Protein AF-A0ABD5YTJ1-F1 (afdb_monomer_lite)

Structure (mmCIF, N/CA/C/O backbone):
data_AF-A0ABD5YTJ1-F1
#
_entry.id   AF-A0ABD5YTJ1-F1
#
loop_
_atom_site.group_PDB
_atom_site.id
_atom_site.type_symbol
_atom_site.label_atom_id
_atom_site.label_alt_id
_atom_site.label_comp_id
_atom_site.label_asym_id
_atom_site.label_entity_id
_atom_site.label_seq_id
_atom_site.pdbx_PDB_ins_code
_atom_site.Cartn_x
_atom_site.Cartn_y
_atom_site.Cartn_z
_atom_site.occupancy
_atom_site.B_iso_or_equiv
_atom_site.auth_seq_id
_atom_site.auth_comp_id
_atom_site.auth_asym_id
_atom_site.auth_atom_id
_atom_site.pdbx_PDB_model_num
ATOM 1 N N . MET A 1 1 ? -14.975 17.500 46.940 1.00 61.41 1 MET A N 1
ATOM 2 C CA . MET A 1 1 ? -15.806 16.290 47.161 1.00 61.41 1 MET A CA 1
ATOM 3 C C . MET A 1 1 ? -16.848 16.037 46.074 1.00 61.41 1 MET A C 1
ATOM 5 O O . MET A 1 1 ? -16.809 14.949 45.524 1.00 61.41 1 MET A O 1
ATOM 9 N N . ARG A 1 2 ? -17.780 16.953 45.742 1.00 63.88 2 ARG A N 1
ATOM 10 C CA . ARG A 1 2 ? -18.764 16.700 44.657 1.00 63.88 2 ARG A CA 1
ATOM 11 C C . ARG A 1 2 ? -18.117 16.711 43.262 1.00 63.88 2 ARG A C 1
ATOM 13 O O . ARG A 1 2 ? -18.364 15.809 42.476 1.00 63.88 2 ARG A O 1
ATOM 20 N N . THR A 1 3 ? -17.205 17.651 43.037 1.00 80.12 3 THR A N 1
ATOM 21 C CA . THR A 1 3 ? -16.399 17.783 41.815 1.00 80.12 3 THR A CA 1
ATOM 22 C C . THR A 1 3 ? -15.417 16.628 41.606 1.00 80.12 3 THR A C 1
ATOM 24 O O . THR A 1 3 ? -15.253 16.180 40.483 1.00 80.12 3 THR A O 1
ATOM 27 N N . ASP A 1 4 ? -14.816 16.083 42.669 1.00 85.81 4 ASP A N 1
ATOM 28 C CA . ASP A 1 4 ? -13.860 14.965 42.538 1.00 85.81 4 ASP A CA 1
ATOM 29 C C . ASP A 1 4 ? -14.541 13.674 42.069 1.00 85.81 4 ASP A C 1
ATOM 31 O O . ASP A 1 4 ? -13.975 12.913 41.293 1.00 85.81 4 ASP A O 1
ATOM 35 N N . ARG A 1 5 ? -15.784 13.433 42.506 1.00 87.56 5 ARG A N 1
ATOM 36 C CA . ARG A 1 5 ? -16.566 12.266 42.077 1.00 87.56 5 ARG A CA 1
ATOM 37 C C . ARG A 1 5 ? -17.018 12.383 40.620 1.00 87.56 5 ARG A C 1
ATOM 39 O O . ARG A 1 5 ? -17.061 11.378 39.921 1.00 87.56 5 ARG A O 1
ATOM 46 N N . GLU A 1 6 ? -17.363 13.590 40.180 1.00 88.62 6 GLU A N 1
ATOM 47 C CA . GLU A 1 6 ? -17.714 13.865 38.782 1.00 88.62 6 GLU A CA 1
ATOM 48 C C . GLU A 1 6 ? -16.485 13.741 37.868 1.00 88.62 6 GLU A C 1
ATOM 50 O O . GLU A 1 6 ? -16.583 13.134 36.807 1.00 88.62 6 GLU A O 1
ATOM 55 N N . LEU A 1 7 ? -15.314 14.220 38.308 1.00 90.12 7 LEU A N 1
ATOM 56 C CA . LEU A 1 7 ? -14.054 14.065 37.573 1.00 90.12 7 LEU A CA 1
ATOM 57 C C . LEU A 1 7 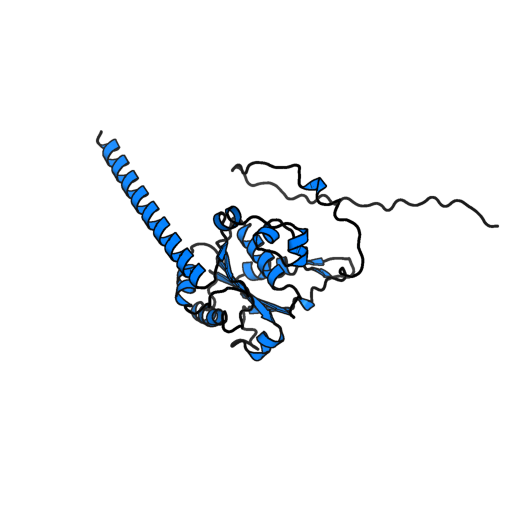? -13.630 12.599 37.429 1.00 90.12 7 LEU A C 1
ATOM 59 O O . LEU A 1 7 ? -13.235 12.198 36.338 1.00 90.12 7 LEU A O 1
ATOM 63 N N . LEU A 1 8 ? -13.748 11.794 38.490 1.00 91.19 8 LEU A N 1
ATOM 64 C CA . LEU A 1 8 ? -13.446 10.359 38.425 1.00 91.19 8 LEU A CA 1
ATOM 65 C C . LEU A 1 8 ? -14.390 9.620 37.468 1.00 91.19 8 LEU A C 1
ATOM 67 O O . LEU A 1 8 ? -13.927 8.848 36.643 1.00 91.19 8 LEU A O 1
ATOM 71 N N . ALA A 1 9 ? -15.692 9.922 37.499 1.00 90.56 9 ALA A N 1
ATOM 72 C CA . ALA A 1 9 ? -16.648 9.304 36.579 1.00 90.56 9 ALA A CA 1
ATOM 73 C C . ALA A 1 9 ? -16.368 9.651 35.103 1.00 90.56 9 ALA A C 1
ATOM 75 O O . ALA A 1 9 ? -16.559 8.814 34.220 1.00 90.56 9 ALA A O 1
ATOM 76 N N . ILE A 1 10 ? -15.911 10.879 34.824 1.00 93.31 10 ILE A N 1
ATOM 77 C CA . ILE A 1 10 ? -15.492 11.283 33.475 1.00 93.31 10 ILE A CA 1
ATOM 78 C C . ILE A 1 10 ? -14.221 10.536 33.062 1.00 93.31 10 ILE A C 1
ATOM 80 O O . ILE A 1 10 ? -14.163 10.052 31.935 1.00 93.31 10 ILE A O 1
ATOM 84 N N . ALA A 1 11 ? -13.231 10.426 33.952 1.00 93.62 11 ALA A N 1
ATOM 85 C CA . ALA A 1 11 ? -11.999 9.690 33.678 1.00 93.62 11 ALA A CA 1
ATOM 86 C C . ALA A 1 11 ? -12.283 8.214 33.358 1.00 93.62 11 ALA A C 1
ATOM 88 O O . ALA A 1 11 ? -11.853 7.747 32.308 1.00 93.62 11 ALA A O 1
ATOM 89 N N . ASP A 1 12 ? -13.101 7.539 34.173 1.00 94.06 12 ASP A N 1
ATOM 90 C CA . ASP A 1 12 ? -13.514 6.148 33.940 1.00 94.06 12 ASP A CA 1
ATOM 91 C C . ASP A 1 12 ? -14.209 6.000 32.574 1.00 94.06 12 ASP A C 1
ATOM 93 O O . ASP A 1 12 ? -13.884 5.115 31.787 1.00 94.06 12 ASP A O 1
ATOM 97 N N . THR A 1 13 ? -15.114 6.927 32.236 1.00 94.88 13 THR A N 1
ATOM 98 C CA . THR A 1 13 ? -15.807 6.917 30.934 1.00 94.88 13 THR A CA 1
ATOM 99 C C . THR A 1 13 ? -14.832 7.107 29.766 1.00 94.88 13 THR A C 1
ATOM 101 O O . THR A 1 13 ? -14.999 6.502 28.707 1.00 94.88 13 THR A O 1
ATOM 104 N N . ILE A 1 14 ? -13.820 7.967 29.922 1.00 94.50 14 ILE A N 1
ATOM 105 C CA . ILE A 1 14 ? -12.791 8.177 28.898 1.00 94.50 14 ILE A CA 1
ATOM 106 C C . ILE A 1 14 ? -11.943 6.913 28.743 1.00 94.50 14 ILE A C 1
ATOM 108 O O . ILE A 1 14 ? -11.726 6.486 27.614 1.00 94.50 14 ILE A O 1
ATOM 112 N N . GLU A 1 15 ? -11.511 6.290 29.839 1.00 94.44 15 GLU A N 1
ATOM 113 C CA . GLU A 1 15 ? -10.722 5.053 29.806 1.00 94.44 15 GLU A CA 1
ATOM 114 C C . GLU A 1 15 ? -11.489 3.895 29.154 1.00 94.44 15 GLU A C 1
ATOM 116 O O . GLU A 1 15 ? -10.937 3.185 28.307 1.00 94.44 15 GLU A O 1
ATOM 121 N N . GLU A 1 16 ? -12.778 3.738 29.470 1.00 93.88 16 GLU A N 1
ATOM 122 C CA . GLU A 1 16 ? -13.650 2.747 28.832 1.00 93.88 16 GLU A CA 1
ATOM 123 C C . GLU A 1 16 ? -13.762 2.986 27.321 1.00 93.88 16 GLU A C 1
ATOM 125 O O . GLU A 1 16 ? -13.616 2.052 26.526 1.00 93.88 16 GLU A O 1
ATOM 130 N N . ARG A 1 17 ? -13.964 4.243 26.903 1.00 94.00 17 ARG A N 1
ATOM 131 C CA . ARG A 1 17 ? -14.048 4.599 25.479 1.00 94.00 17 ARG A CA 1
ATOM 132 C C . ARG A 1 17 ? -12.724 4.410 24.747 1.00 94.00 17 ARG A C 1
ATOM 134 O O . ARG A 1 17 ? -12.737 3.890 23.636 1.00 94.00 17 ARG A O 1
ATOM 141 N N . LEU A 1 18 ? -11.600 4.796 25.351 1.00 92.56 18 LEU A N 1
ATOM 142 C CA . LEU A 1 18 ? -10.269 4.577 24.778 1.00 92.56 18 LEU A CA 1
ATOM 143 C C . LEU A 1 18 ? -9.996 3.082 24.600 1.00 92.56 18 LEU A C 1
ATOM 145 O O . LEU A 1 18 ? -9.553 2.661 23.536 1.00 92.56 18 LEU A O 1
ATOM 149 N N . THR A 1 19 ? -10.345 2.267 25.597 1.00 91.94 19 THR A N 1
ATOM 150 C CA . THR A 1 19 ? -10.185 0.808 25.524 1.00 91.94 19 THR A CA 1
ATOM 151 C C . THR A 1 19 ? -11.032 0.200 24.405 1.00 91.94 19 THR A C 1
ATOM 153 O O . THR A 1 19 ? -10.547 -0.662 23.671 1.00 91.94 19 THR A O 1
ATOM 156 N N . ALA A 1 20 ? -12.284 0.641 24.252 1.00 89.31 20 ALA A N 1
ATOM 157 C CA . ALA A 1 20 ? -13.158 0.174 23.178 1.00 89.31 20 ALA A CA 1
ATOM 158 C C . ALA A 1 20 ? -12.606 0.547 21.791 1.00 89.31 20 ALA A C 1
ATOM 160 O O . ALA A 1 20 ? -12.509 -0.321 20.925 1.00 89.31 20 ALA A O 1
ATOM 161 N N . LEU A 1 21 ? -12.160 1.796 21.613 1.00 86.75 21 LEU A N 1
ATOM 162 C CA . LEU A 1 21 ? -11.556 2.273 20.363 1.00 86.75 21 LEU A CA 1
ATOM 163 C C . LEU A 1 21 ? -10.272 1.513 20.011 1.00 86.75 21 LEU A C 1
ATOM 165 O O . LEU A 1 21 ? -10.066 1.135 18.861 1.00 86.75 21 LEU A O 1
ATOM 169 N N . GLU A 1 22 ? -9.413 1.231 20.993 1.00 86.62 22 GLU A N 1
ATOM 170 C CA . GLU A 1 22 ? -8.214 0.420 20.764 1.00 86.62 22 GLU A CA 1
ATOM 171 C C . GLU A 1 22 ? -8.547 -1.008 20.316 1.00 86.62 22 GLU A C 1
ATOM 173 O O . GLU A 1 22 ? -7.834 -1.580 19.487 1.00 86.62 22 GLU A O 1
ATOM 178 N N . GLN A 1 23 ? -9.598 -1.612 20.879 1.00 86.81 23 GLN A N 1
ATOM 179 C CA . GLN A 1 23 ? -10.042 -2.950 20.485 1.00 86.81 23 GLN A CA 1
ATOM 180 C C . GLN A 1 23 ? -10.604 -2.957 19.065 1.00 86.81 23 GLN A C 1
ATOM 182 O O . GLN A 1 23 ? -10.257 -3.850 18.290 1.00 86.81 23 GLN A O 1
ATOM 187 N N . GLU A 1 24 ? -11.407 -1.955 18.717 1.00 87.44 24 GLU A N 1
ATOM 188 C CA . GLU A 1 24 ? -11.945 -1.763 17.371 1.00 87.44 24 GLU A CA 1
ATOM 189 C C . GLU A 1 24 ? -10.815 -1.584 16.348 1.00 87.44 24 GLU A C 1
ATOM 191 O O . GLU A 1 24 ? -10.716 -2.363 15.401 1.00 87.44 24 GLU A O 1
ATOM 196 N N . LEU A 1 25 ? -9.863 -0.680 16.612 1.00 84.69 25 LEU A N 1
ATOM 197 C CA . LEU A 1 25 ? -8.702 -0.450 15.747 1.00 84.69 25 LEU A CA 1
ATOM 198 C C . LEU A 1 25 ? -7.852 -1.718 15.556 1.00 84.69 25 LEU A C 1
ATOM 200 O O . LEU A 1 25 ? -7.395 -2.012 14.447 1.00 84.69 25 LEU A O 1
ATOM 204 N N . ARG A 1 26 ? -7.635 -2.499 16.625 1.00 86.56 26 ARG A N 1
ATOM 205 C CA . ARG A 1 26 ? -6.936 -3.794 16.531 1.00 86.56 26 ARG A CA 1
ATOM 206 C C . ARG A 1 26 ? -7.719 -4.796 15.684 1.00 86.56 26 ARG A C 1
ATOM 208 O O . ARG A 1 26 ? -7.093 -5.523 14.914 1.00 86.56 26 ARG A O 1
ATOM 215 N N . GLY A 1 27 ? -9.044 -4.830 15.821 1.00 89.12 27 GLY A N 1
ATOM 216 C CA . GLY A 1 27 ? -9.935 -5.666 15.018 1.00 89.12 27 GLY A CA 1
ATOM 217 C C . GLY A 1 27 ? -9.831 -5.338 13.530 1.00 89.12 27 GLY A C 1
ATOM 218 O O . GLY A 1 27 ? -9.520 -6.224 12.734 1.00 89.12 27 GLY A O 1
ATOM 219 N N . THR A 1 28 ? -9.969 -4.060 13.173 1.00 88.50 28 THR A N 1
ATOM 220 C CA . THR A 1 28 ? -9.843 -3.577 11.790 1.00 88.50 28 THR A CA 1
ATOM 221 C C . THR A 1 28 ? -8.461 -3.874 11.213 1.00 88.50 28 THR A C 1
ATOM 223 O O . THR A 1 28 ? -8.348 -4.376 10.095 1.00 88.50 28 THR A O 1
ATOM 226 N N . ARG A 1 29 ? -7.385 -3.658 11.987 1.00 90.19 29 ARG A N 1
ATOM 227 C CA . ARG A 1 29 ? -6.023 -3.992 11.540 1.00 90.19 29 ARG A CA 1
ATOM 228 C C . ARG A 1 29 ? -5.865 -5.487 11.266 1.00 90.19 29 ARG A C 1
ATOM 230 O O . ARG A 1 29 ? -5.264 -5.849 10.260 1.00 90.19 29 ARG A O 1
ATOM 237 N N . ALA A 1 30 ? -6.386 -6.345 12.140 1.00 92.31 30 ALA A N 1
ATOM 238 C CA . ALA A 1 30 ? -6.324 -7.790 11.947 1.00 92.31 30 ALA A CA 1
ATOM 239 C C . ALA A 1 30 ? -7.131 -8.234 10.715 1.00 92.31 30 ALA A C 1
ATOM 241 O O . ALA A 1 30 ? -6.653 -9.065 9.946 1.00 92.31 30 ALA A O 1
ATOM 242 N N . ALA A 1 31 ? -8.311 -7.649 10.492 1.00 94.12 31 ALA A N 1
ATOM 243 C CA . ALA A 1 31 ? -9.130 -7.922 9.313 1.00 94.12 31 ALA A CA 1
ATOM 244 C C . ALA A 1 31 ? -8.403 -7.531 8.013 1.00 94.12 31 ALA A C 1
ATOM 246 O O . ALA A 1 31 ? -8.311 -8.343 7.097 1.00 94.12 31 ALA A O 1
ATOM 247 N N . LEU A 1 32 ? -7.788 -6.344 7.962 1.00 94.50 32 LEU A N 1
ATOM 248 C CA . LEU A 1 32 ? -6.977 -5.904 6.819 1.00 94.50 32 LEU A CA 1
ATOM 249 C C . LEU A 1 32 ? -5.752 -6.798 6.584 1.00 94.50 32 LEU A C 1
ATOM 251 O O . LEU A 1 32 ? -5.464 -7.174 5.448 1.00 94.50 32 LEU A O 1
ATOM 255 N N . GLN A 1 33 ? -5.055 -7.194 7.651 1.00 93.69 33 GLN A N 1
ATOM 256 C CA . GLN A 1 33 ? -3.915 -8.111 7.558 1.00 93.69 33 GLN A CA 1
ATOM 257 C C . GLN A 1 33 ? -4.328 -9.490 7.028 1.00 93.69 33 GLN A C 1
ATOM 259 O O . GLN A 1 33 ? -3.607 -10.076 6.218 1.00 93.69 33 GLN A O 1
ATOM 264 N N . ASN A 1 34 ? -5.512 -9.978 7.408 1.00 95.19 34 ASN A N 1
ATOM 265 C CA . ASN A 1 34 ? -6.102 -11.198 6.850 1.00 95.19 34 ASN A CA 1
ATOM 266 C C . ASN A 1 34 ? -6.505 -11.054 5.375 1.00 95.19 34 ASN A C 1
ATOM 268 O O . ASN A 1 34 ? -6.760 -12.060 4.735 1.00 95.19 34 ASN A O 1
ATOM 272 N N . GLN A 1 35 ? -6.521 -9.841 4.825 1.00 96.00 35 GLN A N 1
ATOM 273 C CA . GLN A 1 35 ? -6.714 -9.567 3.397 1.00 96.00 35 GLN A CA 1
ATOM 274 C C . GLN A 1 35 ? -5.384 -9.202 2.696 1.00 96.00 35 GLN A C 1
ATOM 276 O O . GLN A 1 35 ? -5.356 -8.825 1.524 1.00 96.00 35 GLN A O 1
ATOM 281 N N . GLY A 1 36 ? -4.251 -9.323 3.404 1.00 95.75 36 GLY A N 1
ATOM 282 C CA . GLY A 1 36 ? -2.907 -9.070 2.876 1.00 95.75 36 GLY A CA 1
ATOM 283 C C . GLY A 1 36 ? -2.458 -7.605 2.900 1.00 95.75 36 GLY A C 1
ATOM 284 O O . GLY A 1 36 ? -1.449 -7.283 2.267 1.00 95.75 36 GLY A O 1
ATOM 285 N N . PHE A 1 37 ? -3.178 -6.728 3.607 1.00 96.38 37 PHE A N 1
ATOM 286 C CA . PHE A 1 37 ? -2.839 -5.310 3.735 1.00 96.38 37 PHE A CA 1
ATOM 287 C C . PHE A 1 37 ? -2.061 -5.017 5.023 1.00 96.38 37 PHE A C 1
ATOM 289 O O . PHE A 1 37 ? -2.508 -5.298 6.136 1.00 96.38 37 PHE A O 1
ATOM 296 N N . ASP A 1 38 ? -0.914 -4.365 4.864 1.00 94.12 38 ASP A N 1
ATOM 297 C CA . ASP A 1 38 ? -0.183 -3.704 5.937 1.00 94.12 38 ASP A CA 1
ATOM 298 C C . ASP A 1 38 ? -0.660 -2.250 6.056 1.00 94.12 38 ASP A C 1
ATOM 300 O O . ASP A 1 38 ? -0.568 -1.486 5.096 1.00 94.12 38 ASP A O 1
ATOM 304 N N . ARG A 1 39 ? -1.118 -1.830 7.242 1.00 93.69 39 ARG A N 1
ATOM 305 C CA . ARG A 1 39 ? -1.303 -0.402 7.552 1.00 93.69 39 ARG A CA 1
ATOM 306 C C . ARG A 1 39 ? 0.049 0.203 7.923 1.00 93.69 39 ARG A C 1
ATOM 308 O O . ARG A 1 39 ? 0.641 -0.216 8.922 1.00 93.69 39 ARG A O 1
ATOM 315 N N . LEU A 1 40 ? 0.535 1.147 7.118 1.00 92.75 40 LEU A N 1
ATOM 316 C CA . LEU A 1 40 ? 1.787 1.858 7.362 1.00 92.75 40 LEU A CA 1
ATOM 317 C C . LEU A 1 40 ? 1.497 3.064 8.247 1.00 92.75 40 LEU A C 1
ATOM 319 O O . LEU A 1 40 ? 1.005 4.096 7.801 1.00 92.75 40 LEU A O 1
ATOM 323 N N . ASP A 1 41 ? 1.774 2.875 9.524 1.00 86.94 41 ASP A N 1
ATOM 324 C CA . ASP A 1 41 ? 1.723 3.880 10.571 1.00 86.94 41 ASP A CA 1
ATOM 325 C C . ASP A 1 41 ? 3.048 3.883 11.340 1.00 86.94 41 ASP A C 1
ATOM 327 O O . ASP A 1 41 ? 3.920 3.040 11.113 1.00 86.94 41 ASP A O 1
ATOM 331 N N . SER A 1 42 ? 3.208 4.807 12.288 1.00 86.31 42 SER A N 1
ATOM 332 C CA . SER A 1 42 ? 4.421 4.869 13.114 1.00 86.31 42 SER A CA 1
ATOM 333 C C . SER A 1 42 ? 4.714 3.524 13.790 1.00 86.31 42 SER A C 1
ATOM 335 O O . SER A 1 42 ? 5.856 3.070 13.805 1.00 86.31 42 SER A O 1
ATOM 337 N N . LEU A 1 43 ? 3.670 2.818 14.242 1.00 86.56 43 LEU A N 1
ATOM 338 C CA . LEU A 1 43 ? 3.791 1.500 14.862 1.00 86.56 43 LEU A CA 1
ATOM 339 C C . LEU A 1 43 ? 4.330 0.430 13.897 1.00 86.56 43 LEU A C 1
ATOM 341 O O . LEU A 1 43 ? 5.061 -0.469 14.320 1.00 86.56 43 LEU A O 1
ATOM 345 N N . TYR A 1 44 ? 3.975 0.490 12.611 1.00 90.81 44 TYR A N 1
ATOM 346 C CA . TYR A 1 44 ? 4.548 -0.385 11.592 1.00 90.81 44 TYR A CA 1
ATOM 347 C C . TYR A 1 44 ? 6.067 -0.197 11.517 1.00 90.81 44 TYR A C 1
ATOM 349 O O . TYR A 1 44 ? 6.794 -1.188 11.607 1.00 90.81 44 TYR A O 1
ATOM 357 N N . PHE A 1 45 ? 6.554 1.041 11.404 1.00 90.19 45 PHE A N 1
ATOM 358 C CA . PHE A 1 45 ? 7.989 1.318 11.271 1.00 90.19 45 PHE A CA 1
ATOM 359 C C . PHE A 1 45 ? 8.768 1.085 12.572 1.00 90.19 45 PHE A C 1
ATOM 361 O O . PHE A 1 45 ? 9.886 0.586 12.521 1.00 90.19 45 PHE A O 1
ATOM 368 N N . GLU A 1 46 ? 8.163 1.314 13.741 1.00 90.56 46 GLU A N 1
ATOM 369 C CA . GLU A 1 46 ? 8.755 0.952 15.040 1.00 90.56 46 GLU A CA 1
ATOM 370 C C . GLU A 1 46 ? 9.010 -0.556 15.183 1.00 90.56 46 GLU A C 1
ATOM 372 O O . GLU A 1 46 ? 9.937 -0.977 15.874 1.00 90.56 46 GLU A O 1
ATOM 377 N N . ARG A 1 47 ? 8.176 -1.387 14.547 1.00 91.31 47 ARG A N 1
ATOM 378 C CA . ARG A 1 47 ? 8.262 -2.854 14.630 1.00 91.31 47 ARG A CA 1
ATOM 379 C C . ARG A 1 47 ? 9.130 -3.486 13.550 1.00 91.31 47 ARG A C 1
ATOM 381 O O . ARG A 1 47 ? 9.451 -4.669 13.664 1.00 91.31 47 ARG A O 1
ATOM 388 N N . HIS A 1 48 ? 9.470 -2.745 12.500 1.00 92.75 48 HIS A N 1
ATOM 389 C CA . HIS A 1 48 ? 10.195 -3.270 11.351 1.00 92.75 48 HIS A CA 1
ATOM 390 C C . HIS A 1 48 ? 11.517 -2.540 11.185 1.00 92.75 48 HIS A C 1
ATOM 392 O O . HIS A 1 48 ? 11.566 -1.423 10.682 1.00 92.75 48 HIS A O 1
ATOM 398 N N . GLU A 1 49 ? 12.602 -3.219 11.537 1.00 91.94 49 GLU A N 1
ATOM 399 C CA . GLU A 1 49 ? 13.936 -2.700 11.275 1.00 91.94 49 GLU A CA 1
ATOM 400 C C . GLU A 1 49 ? 14.307 -2.869 9.791 1.00 91.94 49 GLU A C 1
ATOM 402 O O . GLU A 1 49 ? 13.971 -3.887 9.162 1.00 91.94 49 GLU A O 1
ATOM 407 N N . PRO A 1 50 ? 15.017 -1.893 9.202 1.00 91.88 50 PRO A N 1
ATOM 408 C CA . PRO A 1 50 ? 15.662 -2.092 7.915 1.00 91.88 50 PRO A CA 1
ATOM 409 C C . PRO A 1 50 ? 16.670 -3.246 8.034 1.00 91.88 50 PRO A C 1
ATOM 411 O O . PRO A 1 50 ? 17.454 -3.328 8.979 1.00 91.88 50 PRO A O 1
ATOM 414 N N . GLY A 1 51 ? 16.658 -4.160 7.063 1.00 89.31 51 GLY A N 1
ATOM 415 C CA . GLY A 1 51 ? 17.721 -5.158 6.947 1.00 89.31 51 GLY A CA 1
ATOM 416 C C . GLY A 1 51 ? 19.053 -4.511 6.556 1.00 89.31 51 GLY A C 1
ATOM 417 O O . GLY A 1 51 ? 19.121 -3.323 6.262 1.00 89.31 51 GLY A O 1
ATOM 418 N N . ASP A 1 52 ? 20.115 -5.309 6.485 1.00 93.56 52 ASP A N 1
ATOM 419 C CA . ASP A 1 52 ? 21.409 -4.833 5.992 1.00 93.56 52 ASP A CA 1
ATOM 420 C C . ASP A 1 52 ? 21.310 -4.285 4.541 1.00 93.56 52 ASP A C 1
ATOM 422 O O . ASP A 1 52 ? 20.703 -4.946 3.683 1.00 93.56 52 ASP A O 1
ATOM 426 N N . PRO A 1 53 ? 21.916 -3.117 4.232 1.00 92.25 53 PRO A N 1
ATOM 427 C CA . PRO A 1 53 ? 21.865 -2.525 2.899 1.00 92.25 53 PRO A CA 1
ATOM 428 C C . PRO A 1 53 ? 22.351 -3.455 1.785 1.00 92.25 53 PRO A C 1
ATOM 430 O O . PRO A 1 53 ? 21.687 -3.559 0.755 1.00 92.25 53 PRO A O 1
ATOM 433 N N . GLU A 1 54 ? 23.482 -4.149 1.961 1.00 92.88 54 GLU A N 1
ATOM 434 C CA . GLU A 1 54 ? 24.045 -5.019 0.917 1.00 92.88 54 GLU A CA 1
ATOM 435 C C . GLU A 1 54 ? 23.073 -6.151 0.569 1.00 92.88 54 GLU A C 1
ATOM 437 O O . GLU A 1 54 ? 22.867 -6.478 -0.605 1.00 92.88 54 GLU A O 1
ATOM 442 N N . THR A 1 55 ? 22.417 -6.706 1.588 1.00 91.69 55 THR A N 1
ATOM 443 C CA . THR A 1 55 ? 21.365 -7.707 1.403 1.00 91.69 55 THR A CA 1
ATOM 444 C C . THR A 1 55 ? 20.170 -7.118 0.657 1.00 91.69 55 THR A C 1
ATOM 446 O O . THR A 1 55 ? 19.750 -7.694 -0.347 1.00 91.69 55 THR A O 1
ATOM 449 N N . ALA A 1 56 ? 19.672 -5.948 1.069 1.00 91.81 56 ALA A N 1
ATOM 450 C CA . ALA A 1 56 ? 18.524 -5.293 0.438 1.00 91.81 56 ALA A CA 1
ATOM 451 C C . ALA A 1 56 ? 18.759 -4.985 -1.054 1.00 91.81 56 ALA A C 1
ATOM 453 O O . ALA A 1 56 ? 17.878 -5.205 -1.884 1.00 91.81 56 ALA A O 1
ATOM 454 N N . TRP A 1 57 ? 19.970 -4.568 -1.433 1.00 89.31 57 TRP A N 1
ATOM 455 C CA . TRP A 1 57 ? 20.335 -4.352 -2.839 1.00 89.31 57 TRP A CA 1
ATOM 456 C C . TRP A 1 57 ? 20.338 -5.637 -3.678 1.00 89.31 57 TRP A C 1
ATOM 458 O O . TRP A 1 57 ? 20.166 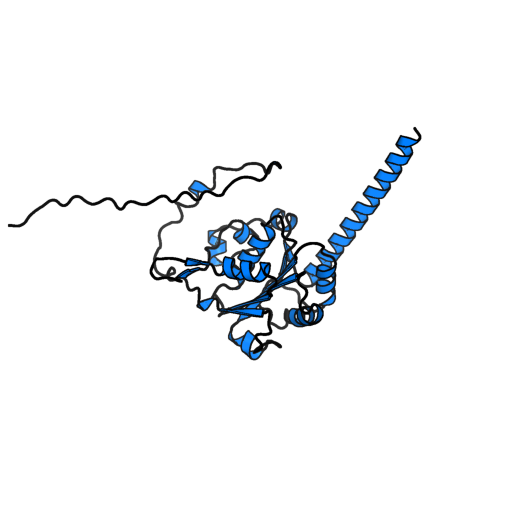-5.580 -4.896 1.00 89.31 57 TRP A O 1
ATOM 468 N N . ARG A 1 58 ? 20.523 -6.800 -3.046 1.00 89.69 58 ARG A N 1
ATOM 469 C CA . ARG A 1 58 ? 20.537 -8.107 -3.719 1.00 89.69 58 ARG A CA 1
ATOM 470 C C . ARG A 1 58 ? 19.169 -8.775 -3.766 1.00 89.69 58 ARG A C 1
ATOM 472 O O . ARG A 1 58 ? 18.899 -9.504 -4.717 1.00 89.69 58 ARG A O 1
ATOM 479 N N . THR A 1 59 ? 18.343 -8.582 -2.741 1.00 88.56 59 THR A N 1
ATOM 480 C CA . THR A 1 59 ? 17.073 -9.306 -2.565 1.00 88.56 59 THR A CA 1
ATOM 481 C C . THR A 1 59 ? 15.839 -8.429 -2.764 1.00 88.56 59 THR A C 1
ATOM 483 O O . THR A 1 59 ? 14.735 -8.957 -2.886 1.00 88.56 59 THR A O 1
ATOM 486 N N . GLY A 1 60 ? 16.016 -7.110 -2.841 1.00 90.31 60 GLY A N 1
ATOM 487 C CA . GLY A 1 60 ? 14.946 -6.124 -2.898 1.00 90.31 60 GLY A CA 1
ATOM 488 C C . GLY A 1 60 ? 14.719 -5.428 -1.554 1.00 90.31 60 GLY A C 1
ATOM 489 O O . GLY A 1 60 ? 15.114 -5.901 -0.489 1.00 90.31 60 GLY A O 1
ATOM 490 N N . PHE A 1 61 ? 14.052 -4.277 -1.616 1.00 93.81 61 PHE A N 1
ATOM 491 C CA . PHE A 1 61 ? 13.852 -3.409 -0.459 1.00 93.81 61 PHE A CA 1
ATOM 492 C C . PHE A 1 61 ? 12.542 -3.725 0.274 1.00 93.81 61 PHE A C 1
ATOM 494 O O . PHE A 1 61 ? 11.477 -3.839 -0.348 1.00 93.81 61 PHE A O 1
ATOM 501 N N . SER A 1 62 ? 12.613 -3.840 1.602 1.00 94.44 62 SER A N 1
ATOM 502 C CA . SER A 1 62 ? 11.443 -3.756 2.483 1.00 94.44 62 SER A CA 1
ATOM 503 C C . SER A 1 62 ? 10.986 -2.299 2.614 1.00 94.44 62 SER A C 1
ATOM 505 O O . SER A 1 62 ? 11.760 -1.389 2.332 1.00 94.44 62 SER A O 1
ATOM 507 N N . LEU A 1 63 ? 9.754 -2.061 3.072 1.00 95.44 63 LEU A N 1
ATOM 508 C CA . LEU A 1 63 ? 9.274 -0.697 3.345 1.00 95.44 63 LEU A CA 1
ATOM 509 C C . LEU A 1 63 ? 10.158 0.035 4.368 1.00 95.44 63 LEU A C 1
ATOM 511 O O . LEU A 1 63 ? 10.467 1.199 4.163 1.00 95.44 63 LEU A O 1
ATOM 515 N N . ALA A 1 64 ? 10.648 -0.657 5.404 1.00 95.19 64 ALA A N 1
ATOM 516 C CA . ALA A 1 64 ? 11.590 -0.074 6.363 1.00 95.19 64 ALA A CA 1
ATOM 517 C C . ALA A 1 64 ? 12.915 0.345 5.696 1.00 95.19 64 ALA A C 1
ATOM 519 O O . ALA A 1 64 ? 13.401 1.444 5.923 1.00 95.19 64 ALA A O 1
ATOM 520 N N . ALA A 1 65 ? 13.466 -0.484 4.800 1.00 95.94 65 ALA A N 1
ATOM 521 C CA . ALA A 1 65 ? 14.663 -0.123 4.035 1.00 95.94 65 ALA A CA 1
ATOM 522 C C . ALA A 1 65 ? 14.423 1.062 3.080 1.00 95.94 65 ALA A C 1
ATOM 524 O O . ALA A 1 65 ? 15.329 1.855 2.831 1.00 95.94 65 ALA A O 1
ATOM 525 N N . VAL A 1 66 ? 13.210 1.188 2.531 1.00 96.25 66 VAL A N 1
ATOM 526 C CA . VAL A 1 66 ? 12.840 2.342 1.701 1.00 96.25 66 VAL A CA 1
ATOM 527 C C . VAL A 1 66 ? 12.705 3.616 2.532 1.00 96.25 66 VAL A C 1
ATOM 529 O O . VAL A 1 66 ? 13.222 4.643 2.105 1.00 96.25 66 VAL A O 1
ATOM 532 N N . ALA A 1 67 ? 12.088 3.545 3.713 1.00 93.81 67 ALA A N 1
ATOM 533 C CA . ALA A 1 67 ? 11.971 4.678 4.631 1.00 93.81 67 ALA A CA 1
ATOM 534 C C . ALA A 1 67 ? 13.342 5.212 5.088 1.00 93.81 67 ALA A C 1
ATOM 536 O O . ALA A 1 67 ? 13.516 6.414 5.245 1.00 93.81 67 ALA A O 1
ATOM 537 N N . GLU A 1 68 ? 14.343 4.336 5.204 1.00 94.00 68 GLU A N 1
ATOM 538 C CA . GLU A 1 68 ? 15.744 4.706 5.469 1.00 94.00 68 GLU A CA 1
ATOM 539 C C . GLU A 1 68 ? 16.495 5.256 4.242 1.00 94.00 68 GLU A C 1
ATOM 541 O O . GLU A 1 68 ? 17.688 5.556 4.309 1.00 94.00 68 GLU A O 1
ATOM 546 N N . GLY A 1 69 ? 15.833 5.359 3.088 1.00 94.31 69 GLY A N 1
ATOM 547 C CA . GLY A 1 69 ? 16.411 5.931 1.874 1.00 94.31 69 GLY A CA 1
ATOM 548 C C . GLY A 1 69 ? 17.398 5.017 1.148 1.00 94.31 69 GLY A C 1
ATOM 549 O O . GLY A 1 69 ? 18.266 5.508 0.428 1.00 94.31 69 GLY A O 1
ATOM 550 N N . TYR A 1 70 ? 17.303 3.690 1.310 1.00 93.75 70 TYR A N 1
ATOM 551 C CA . TYR A 1 70 ? 18.219 2.771 0.618 1.00 93.75 70 TYR A CA 1
ATOM 552 C C . TYR A 1 70 ? 18.100 2.821 -0.912 1.00 93.75 70 TYR A C 1
ATOM 554 O O . TYR A 1 70 ? 19.141 2.809 -1.572 1.00 93.75 70 TYR A O 1
ATOM 562 N N . PRO A 1 71 ? 16.896 2.836 -1.519 1.00 93.62 71 PRO A N 1
ATOM 563 C CA . PRO A 1 71 ? 16.779 2.844 -2.969 1.00 93.62 71 PRO A CA 1
ATOM 564 C C . PRO A 1 71 ? 17.126 4.212 -3.552 1.00 93.62 71 PRO A C 1
ATOM 566 O O . PRO A 1 71 ? 16.684 5.248 -3.060 1.00 93.62 71 PRO A O 1
ATOM 569 N N . LEU A 1 72 ? 17.836 4.205 -4.679 1.00 89.88 72 LEU A N 1
ATOM 570 C CA . LEU A 1 72 ? 18.020 5.412 -5.479 1.00 89.88 72 LEU A CA 1
ATOM 571 C C . LEU A 1 72 ? 16.707 5.796 -6.189 1.00 89.88 72 LEU A C 1
ATOM 573 O O . LEU A 1 72 ? 15.977 4.898 -6.627 1.00 89.88 72 LEU A O 1
ATOM 577 N N . PRO A 1 73 ? 16.414 7.098 -6.351 1.00 86.00 73 PRO A N 1
ATOM 578 C CA . PRO A 1 73 ? 15.291 7.558 -7.159 1.00 86.00 73 PRO A CA 1
ATOM 579 C C . PRO A 1 73 ? 15.404 7.078 -8.608 1.00 86.00 73 PRO A C 1
ATOM 581 O O . PRO A 1 73 ? 16.494 7.046 -9.191 1.00 86.00 73 PRO A O 1
ATOM 584 N N . ARG A 1 74 ? 14.260 6.730 -9.206 1.00 85.25 74 ARG A N 1
ATOM 585 C CA . ARG A 1 74 ? 14.181 6.468 -10.644 1.00 85.25 74 ARG A CA 1
ATOM 586 C C . ARG A 1 74 ? 13.937 7.756 -11.386 1.00 85.25 74 ARG A C 1
ATOM 588 O O . ARG A 1 74 ? 12.893 8.369 -11.223 1.00 85.25 74 ARG A O 1
ATOM 595 N N . GLU A 1 75 ? 14.880 8.109 -12.244 1.00 87.44 75 GLU A N 1
ATOM 596 C CA . GLU A 1 75 ? 14.858 9.385 -12.938 1.00 87.44 75 GLU A CA 1
ATOM 597 C C . GLU A 1 75 ? 15.064 9.238 -14.442 1.00 87.44 75 GLU A C 1
ATOM 599 O O . GLU A 1 75 ? 15.964 8.512 -14.893 1.00 87.44 75 GLU A O 1
ATOM 604 N N . ARG A 1 76 ? 14.326 10.038 -15.210 1.00 83.38 76 ARG A N 1
ATOM 605 C CA . ARG A 1 76 ? 14.564 10.256 -16.642 1.00 83.38 76 ARG A CA 1
ATOM 606 C C . ARG A 1 76 ? 15.174 11.633 -16.880 1.00 83.38 76 ARG A C 1
ATOM 608 O O . ARG A 1 76 ? 14.976 12.550 -16.094 1.00 83.38 76 ARG A O 1
ATOM 615 N N . SER A 1 77 ? 15.924 11.783 -17.968 1.00 81.38 77 SER A N 1
ATOM 616 C CA . SER A 1 77 ? 16.381 13.103 -18.413 1.00 81.38 77 SER A CA 1
ATOM 617 C C . SER A 1 77 ? 15.302 13.743 -19.273 1.00 81.38 77 SER A C 1
ATOM 619 O O . SER A 1 77 ? 14.926 13.159 -20.287 1.00 81.38 77 SER A O 1
ATOM 621 N N . VAL A 1 78 ? 14.835 14.928 -18.887 1.00 82.56 78 VAL A N 1
ATOM 622 C CA . VAL A 1 78 ? 13.798 15.673 -19.627 1.00 82.56 78 VAL A CA 1
ATOM 623 C C . VAL A 1 78 ? 14.346 16.793 -20.500 1.00 82.56 78 VAL A C 1
ATOM 625 O O . VAL A 1 78 ? 13.666 17.250 -21.415 1.00 82.56 78 VAL A O 1
ATOM 628 N N . SER A 1 79 ? 15.602 17.186 -20.300 1.00 78.38 79 SER A N 1
ATOM 629 C CA . SER A 1 79 ? 16.266 18.174 -21.144 1.00 78.38 79 SER A CA 1
ATOM 630 C C . SER A 1 79 ? 17.717 17.797 -21.435 1.00 78.38 79 SER A C 1
ATOM 632 O O . SER A 1 79 ? 18.327 16.956 -20.766 1.00 78.38 79 SER A O 1
ATOM 634 N N . SER A 1 80 ? 18.290 18.436 -22.458 1.00 73.81 80 SER A N 1
ATOM 635 C CA . SER A 1 80 ? 19.719 18.338 -22.776 1.00 73.81 80 SER A CA 1
ATOM 636 C C . SER A 1 80 ? 20.619 18.936 -21.693 1.00 73.81 80 SER A C 1
ATOM 638 O O . SER A 1 80 ? 21.805 18.613 -21.649 1.00 73.81 80 SER A O 1
ATOM 640 N N . ASP A 1 81 ? 20.060 19.771 -20.814 1.00 78.19 81 ASP A N 1
ATOM 641 C CA . ASP A 1 81 ? 20.801 20.562 -19.825 1.00 78.19 81 ASP A CA 1
ATOM 642 C C . ASP A 1 81 ? 21.023 19.801 -18.507 1.00 78.19 81 ASP A C 1
ATOM 644 O O . ASP A 1 81 ? 21.562 20.340 -17.539 1.00 78.19 81 ASP A O 1
ATOM 648 N N . GLY A 1 82 ? 20.649 18.517 -18.480 1.00 77.38 82 GLY A N 1
ATOM 649 C CA . GLY A 1 82 ? 20.863 17.625 -17.345 1.00 77.38 82 GLY A CA 1
ATOM 650 C C . GLY A 1 82 ? 19.759 17.675 -16.293 1.00 77.38 82 GLY A C 1
ATOM 651 O O . GLY A 1 82 ? 19.966 17.157 -15.198 1.00 77.38 82 GLY A O 1
ATOM 652 N N . GLU A 1 83 ? 18.605 18.262 -16.608 1.00 83.62 83 GLU A N 1
ATOM 653 C CA . GLU A 1 83 ? 17.418 18.194 -15.756 1.00 83.62 83 GLU A CA 1
ATOM 654 C C . GLU A 1 83 ? 16.867 16.765 -15.713 1.00 83.62 83 GLU A C 1
ATOM 656 O O . GLU A 1 83 ? 16.851 16.042 -16.722 1.00 83.62 83 GLU A O 1
ATOM 661 N N . ARG A 1 84 ? 16.469 16.346 -14.513 1.00 85.06 84 ARG A N 1
ATOM 662 C CA . ARG A 1 84 ? 16.047 14.986 -14.201 1.00 85.06 84 ARG A CA 1
ATOM 663 C C . ARG A 1 84 ? 14.689 15.049 -13.522 1.00 85.06 84 ARG A C 1
ATOM 665 O O . ARG A 1 84 ? 14.520 15.824 -12.592 1.00 85.06 84 ARG A O 1
ATOM 672 N N . GLU A 1 85 ? 13.767 14.218 -13.981 1.00 87.50 85 GLU A N 1
ATOM 673 C CA . GLU A 1 85 ? 12.453 14.042 -13.362 1.00 87.50 85 GLU A CA 1
ATOM 674 C C . GLU A 1 85 ? 12.398 12.687 -12.673 1.00 87.50 85 GLU A C 1
ATOM 676 O O . GLU A 1 85 ? 12.702 11.665 -13.300 1.00 87.50 85 GLU A O 1
ATOM 681 N N . SER A 1 86 ? 12.004 12.693 -11.400 1.00 91.62 86 SER A N 1
ATOM 682 C CA . SER A 1 86 ? 11.795 11.498 -10.588 1.00 91.62 86 SER A CA 1
ATOM 683 C C . SER A 1 86 ? 10.412 10.911 -10.855 1.00 91.62 86 SER A C 1
ATOM 685 O O . SER A 1 86 ? 9.400 11.582 -10.675 1.00 91.62 86 SER A O 1
ATOM 687 N N . LEU A 1 87 ? 10.356 9.628 -11.220 1.00 91.50 87 LEU A N 1
ATOM 688 C CA . LEU A 1 87 ? 9.091 8.905 -11.367 1.00 91.50 87 LEU A CA 1
ATOM 689 C C . LEU A 1 87 ? 8.311 8.865 -10.048 1.00 91.50 87 LEU A C 1
ATOM 691 O O . LEU A 1 87 ? 7.088 8.931 -10.054 1.00 91.50 87 LEU A O 1
ATOM 695 N N . THR A 1 88 ? 9.014 8.732 -8.922 1.00 94.06 88 THR A N 1
ATOM 696 C CA . THR A 1 88 ? 8.387 8.703 -7.598 1.00 94.06 88 THR A CA 1
ATOM 697 C C . THR A 1 88 ? 7.684 10.024 -7.311 1.00 94.06 88 THR A C 1
ATOM 699 O O . THR A 1 88 ? 6.527 10.000 -6.907 1.00 94.06 88 THR A O 1
ATOM 702 N N . GLU A 1 89 ? 8.348 11.156 -7.568 1.00 93.81 89 GLU A N 1
ATOM 703 C CA . GLU A 1 89 ? 7.753 12.481 -7.347 1.00 93.81 89 GLU A CA 1
ATOM 704 C C . GLU A 1 89 ? 6.573 12.713 -8.288 1.00 93.81 89 GLU A C 1
ATOM 706 O O . GLU A 1 89 ? 5.507 13.116 -7.846 1.00 93.81 89 GLU A O 1
ATOM 711 N N . GLU A 1 90 ? 6.704 12.342 -9.558 1.00 93.38 90 GLU A N 1
ATOM 712 C CA . GLU A 1 90 ? 5.625 12.494 -10.531 1.00 93.38 90 GLU A CA 1
ATOM 713 C C . GLU A 1 90 ? 4.383 11.645 -10.197 1.00 93.38 90 GLU A C 1
ATOM 715 O O . GLU A 1 90 ? 3.250 12.091 -10.394 1.00 93.38 90 GLU A O 1
ATOM 720 N N . VAL A 1 91 ? 4.570 10.412 -9.709 1.00 94.69 91 VAL A N 1
ATOM 721 C CA . VAL A 1 91 ? 3.463 9.563 -9.234 1.00 94.69 91 VAL A CA 1
ATOM 722 C C . VAL A 1 91 ? 2.851 10.148 -7.964 1.00 94.69 91 VAL A C 1
ATOM 724 O O . VAL A 1 91 ? 1.629 10.195 -7.852 1.00 94.69 91 VAL A O 1
ATOM 727 N N . TYR A 1 92 ? 3.686 10.605 -7.031 1.00 94.62 92 TYR A N 1
ATOM 728 C CA . TYR A 1 92 ? 3.239 11.232 -5.794 1.00 94.62 92 TYR A CA 1
ATOM 729 C C . TYR A 1 92 ? 2.383 12.476 -6.073 1.00 94.62 92 TYR A C 1
ATOM 731 O O . TYR A 1 92 ? 1.263 12.565 -5.579 1.00 94.62 92 TYR A O 1
ATOM 739 N N . GLU A 1 93 ? 2.844 13.376 -6.944 1.00 93.06 93 GLU A N 1
ATOM 740 C CA . GLU A 1 93 ? 2.114 14.582 -7.344 1.00 93.06 93 GLU A CA 1
ATOM 741 C C . GLU A 1 93 ? 0.735 14.259 -7.937 1.00 93.06 93 GLU A C 1
ATOM 743 O O . GLU A 1 93 ? -0.259 14.870 -7.544 1.00 93.06 93 GLU A O 1
ATOM 748 N N . GLN A 1 94 ? 0.645 13.261 -8.825 1.00 92.12 94 GLN A N 1
ATOM 749 C CA . GLN A 1 94 ? -0.635 12.805 -9.387 1.00 92.12 94 GLN A CA 1
ATOM 750 C C . GLN A 1 94 ? -1.592 12.295 -8.302 1.00 92.12 94 GLN A C 1
ATOM 752 O O . GLN A 1 94 ? -2.753 12.700 -8.279 1.00 92.12 94 GLN A O 1
ATOM 757 N N . LEU A 1 95 ? -1.107 11.460 -7.378 1.00 92.81 95 LEU A N 1
ATOM 758 C CA . LEU A 1 95 ? -1.925 10.940 -6.276 1.00 92.81 95 LEU A CA 1
ATOM 759 C C . LEU A 1 95 ? -2.427 12.072 -5.373 1.00 92.81 95 LEU A C 1
ATOM 761 O O . LEU A 1 95 ? -3.599 12.102 -5.016 1.00 92.81 95 LEU A O 1
ATOM 765 N N . THR A 1 96 ? -1.570 13.047 -5.060 1.00 91.81 96 THR A N 1
ATOM 766 C CA . THR A 1 96 ? -1.964 14.215 -4.255 1.00 91.81 96 THR A CA 1
ATOM 767 C C . THR A 1 96 ? -2.908 15.176 -4.977 1.00 91.81 96 THR A C 1
ATOM 769 O O . THR A 1 96 ? -3.559 15.988 -4.325 1.00 91.81 96 THR A O 1
ATOM 772 N N . ALA A 1 97 ? -3.000 15.084 -6.306 1.00 89.12 97 ALA A N 1
ATOM 773 C CA . ALA A 1 97 ? -3.977 15.804 -7.115 1.00 89.12 97 ALA A CA 1
ATOM 774 C C . ALA A 1 97 ? -5.329 15.068 -7.221 1.00 89.12 97 ALA A C 1
ATOM 776 O O . ALA A 1 97 ? -6.195 15.509 -7.975 1.00 89.12 97 ALA A O 1
ATOM 777 N N . GLY A 1 98 ? -5.505 13.954 -6.497 1.00 87.06 98 GLY A N 1
ATOM 778 C CA . GLY A 1 98 ? -6.720 13.135 -6.516 1.00 87.06 98 GLY A CA 1
ATOM 779 C C . GLY A 1 98 ? -6.782 12.133 -7.673 1.00 87.06 98 GLY A C 1
ATOM 780 O O . GLY A 1 98 ? -7.822 11.520 -7.900 1.00 87.06 98 GLY A O 1
ATOM 781 N N . GLU A 1 99 ? -5.695 11.945 -8.431 1.00 88.44 99 GLU A N 1
ATOM 782 C CA . GLU A 1 99 ? -5.654 10.939 -9.496 1.00 88.44 99 GLU A CA 1
ATOM 783 C C . GLU A 1 99 ? -5.361 9.544 -8.915 1.00 88.44 99 GLU A C 1
ATOM 785 O O . GLU A 1 99 ? -4.569 9.384 -7.986 1.00 88.44 99 GLU A O 1
ATOM 790 N N . HIS A 1 100 ? -5.946 8.496 -9.499 1.00 91.56 100 HIS A N 1
ATOM 791 C CA . HIS A 1 100 ? -5.469 7.130 -9.264 1.00 91.56 100 HIS A CA 1
ATOM 792 C C . HIS A 1 100 ? -4.416 6.777 -10.313 1.00 91.56 100 HIS A C 1
ATOM 794 O O . HIS A 1 100 ? -4.592 7.037 -11.508 1.00 91.56 100 HIS A O 1
ATOM 800 N N . VAL A 1 101 ? -3.331 6.139 -9.886 1.00 93.25 101 VAL A N 1
ATOM 801 C CA . VAL A 1 101 ? -2.169 5.897 -10.743 1.00 93.25 101 VAL A CA 1
ATOM 802 C C . VAL A 1 101 ? -1.896 4.408 -10.868 1.00 93.25 101 VAL A C 1
ATOM 804 O O . VAL A 1 101 ? -1.946 3.658 -9.894 1.00 93.25 101 VAL A O 1
ATOM 807 N N . VAL A 1 102 ? -1.555 3.979 -12.083 1.00 93.75 102 VAL A N 1
ATOM 808 C CA . VAL A 1 102 ? -1.053 2.626 -12.336 1.00 93.75 102 VAL A CA 1
ATOM 809 C C . VAL A 1 102 ? 0.359 2.702 -12.897 1.00 93.75 102 VAL A C 1
ATOM 811 O O . VAL A 1 102 ? 0.603 3.319 -13.938 1.00 93.75 102 VAL A O 1
ATOM 814 N N . VAL A 1 103 ? 1.287 2.044 -12.206 1.00 92.81 103 VAL A N 1
ATOM 815 C CA . VAL A 1 103 ? 2.690 1.919 -12.595 1.00 92.81 103 VAL A CA 1
ATOM 816 C C . VAL A 1 103 ? 2.893 0.579 -13.295 1.00 92.81 103 VAL A C 1
ATOM 818 O O . VAL A 1 103 ? 2.761 -0.491 -12.700 1.00 92.81 103 VAL A O 1
ATOM 821 N N . VAL A 1 104 ? 3.238 0.626 -14.574 1.00 90.94 104 VAL A N 1
ATOM 822 C CA . VAL A 1 104 ? 3.348 -0.546 -15.442 1.00 90.94 104 VAL A CA 1
ATOM 823 C C . VAL A 1 104 ? 4.784 -0.732 -15.916 1.00 90.94 104 VAL A C 1
ATOM 825 O O . VAL A 1 104 ? 5.592 0.190 -15.931 1.00 90.94 104 VAL A O 1
ATOM 828 N N . GLY A 1 105 ? 5.151 -1.970 -16.220 1.00 87.31 105 GLY A N 1
ATOM 829 C CA . GLY A 1 105 ? 6.465 -2.305 -16.750 1.00 87.31 105 GLY A CA 1
ATOM 830 C C . GLY A 1 105 ? 6.815 -3.773 -16.556 1.00 87.31 105 GLY A C 1
ATOM 831 O O . GLY A 1 105 ? 6.164 -4.513 -15.811 1.00 87.31 105 GLY A O 1
ATOM 832 N N . GLU A 1 106 ? 7.893 -4.210 -17.193 1.00 84.81 106 GLU A N 1
ATOM 833 C CA . GLU A 1 106 ? 8.373 -5.591 -17.110 1.00 84.81 106 GLU A CA 1
ATOM 834 C C . GLU A 1 106 ? 8.782 -6.027 -15.691 1.00 84.81 106 GLU A C 1
ATOM 836 O O . GLU A 1 106 ? 8.981 -5.232 -14.765 1.00 84.81 106 GLU A O 1
ATOM 841 N N . THR A 1 107 ? 8.919 -7.338 -15.495 1.00 85.69 107 THR A N 1
ATOM 842 C CA . THR A 1 107 ? 9.517 -7.888 -14.273 1.00 85.69 107 THR A CA 1
ATOM 843 C C . THR A 1 107 ? 10.926 -7.329 -14.086 1.00 85.69 107 THR A C 1
ATOM 845 O O . THR A 1 107 ? 11.735 -7.345 -15.007 1.00 85.69 107 THR A O 1
ATOM 848 N N . GLY A 1 108 ? 11.238 -6.848 -12.882 1.00 83.75 108 GLY A N 1
ATOM 849 C CA . GLY A 1 108 ? 12.561 -6.295 -12.584 1.00 83.75 108 GLY A CA 1
ATOM 850 C C . GLY A 1 108 ? 12.769 -4.838 -13.015 1.00 83.75 108 GLY A C 1
ATOM 851 O O . GLY A 1 108 ? 13.794 -4.267 -12.653 1.00 83.75 108 GLY A O 1
ATOM 852 N N . SER A 1 109 ? 11.798 -4.187 -13.676 1.00 86.12 109 SER A N 1
ATOM 853 C CA . SER A 1 109 ? 11.847 -2.728 -13.906 1.00 86.12 109 SER A CA 1
ATOM 854 C C . SER A 1 109 ? 11.808 -1.931 -12.595 1.00 86.12 109 SER A C 1
ATOM 856 O O . SER A 1 109 ? 12.252 -0.791 -12.539 1.00 86.12 109 SER A O 1
ATOM 858 N N . GLY A 1 110 ? 11.318 -2.578 -11.530 1.00 89.12 110 GLY A N 1
ATOM 859 C CA . GLY A 1 110 ? 11.281 -2.121 -10.146 1.00 89.12 110 GLY A CA 1
ATOM 860 C C . GLY A 1 110 ? 10.107 -1.220 -9.787 1.00 89.12 110 GLY A C 1
ATOM 861 O O . GLY A 1 110 ? 10.228 -0.418 -8.865 1.00 89.12 110 GLY A O 1
ATOM 862 N N . LYS A 1 111 ? 8.967 -1.407 -10.454 1.00 93.06 111 LYS A N 1
ATOM 863 C CA . LYS A 1 111 ? 7.651 -0.879 -10.055 1.00 93.06 111 LYS A CA 1
ATOM 864 C C . LYS A 1 111 ? 7.421 -0.924 -8.540 1.00 93.06 111 LYS A C 1
ATOM 866 O O . LYS A 1 111 ? 7.244 0.114 -7.921 1.00 93.06 111 LYS A O 1
ATOM 871 N N . SER A 1 112 ? 7.620 -2.090 -7.925 1.00 93.25 112 SER A N 1
ATOM 872 C CA . SER A 1 112 ? 7.449 -2.281 -6.483 1.00 93.25 112 SER A CA 1
ATOM 873 C C . SER A 1 112 ? 8.385 -1.409 -5.635 1.00 93.25 112 SER A C 1
ATOM 875 O O . SER A 1 112 ? 8.063 -1.078 -4.503 1.00 93.25 112 SER A O 1
ATOM 877 N N . THR A 1 113 ? 9.554 -1.006 -6.149 1.00 94.44 113 THR A N 1
ATOM 878 C CA . THR A 1 113 ? 10.411 -0.017 -5.471 1.00 94.44 113 THR A CA 1
ATOM 879 C C . THR A 1 113 ? 9.794 1.378 -5.525 1.00 94.44 113 THR A C 1
ATOM 881 O O . THR A 1 113 ? 9.793 2.053 -4.504 1.00 94.44 113 THR A O 1
ATOM 884 N N . VAL A 1 114 ? 9.236 1.781 -6.672 1.00 94.94 114 VAL A N 1
ATOM 885 C CA . VAL A 1 114 ? 8.534 3.068 -6.825 1.00 94.94 114 VAL A CA 1
ATOM 886 C C . VAL A 1 114 ? 7.318 3.107 -5.905 1.00 94.94 114 VAL A C 1
ATOM 888 O O . VAL A 1 114 ? 7.182 4.044 -5.132 1.00 94.94 114 VAL A O 1
ATOM 891 N N . CYS A 1 115 ? 6.495 2.054 -5.897 1.00 96.44 115 CYS A N 1
ATOM 892 C CA . CYS A 1 115 ? 5.326 1.961 -5.019 1.00 96.44 115 CYS A CA 1
ATOM 893 C C . CYS A 1 115 ? 5.689 2.092 -3.539 1.00 96.44 115 CYS A C 1
ATOM 895 O O . CYS A 1 115 ? 5.033 2.830 -2.812 1.00 96.44 115 CYS A O 1
ATOM 897 N N . LYS A 1 116 ? 6.770 1.439 -3.094 1.00 97.12 116 LYS A N 1
ATOM 898 C CA . LYS A 1 116 ? 7.272 1.590 -1.719 1.00 97.12 116 LYS A CA 1
ATOM 899 C C . LYS A 1 116 ? 7.779 2.999 -1.441 1.00 97.12 116 LYS A C 1
ATOM 901 O O . LYS A 1 116 ? 7.533 3.505 -0.357 1.00 97.12 116 LYS A O 1
ATOM 906 N N . GLN A 1 117 ? 8.489 3.620 -2.385 1.00 96.75 117 GLN A N 1
ATOM 907 C CA . GLN A 1 117 ? 8.992 4.986 -2.214 1.00 96.75 117 GLN A CA 1
ATOM 908 C C . GLN A 1 117 ? 7.839 5.982 -2.086 1.00 96.75 117 GLN A C 1
ATOM 910 O O . GLN A 1 117 ? 7.854 6.778 -1.157 1.00 96.75 117 GLN A O 1
ATOM 915 N N . VAL A 1 118 ? 6.815 5.871 -2.937 1.00 96.94 118 VAL A N 1
ATOM 916 C CA . VAL A 1 118 ? 5.601 6.697 -2.854 1.00 96.94 118 VAL A CA 1
ATOM 917 C C . VAL A 1 118 ? 4.857 6.451 -1.540 1.00 96.94 118 VAL A C 1
ATOM 919 O O . VAL A 1 118 ? 4.489 7.405 -0.870 1.00 96.94 118 VAL A O 1
ATOM 922 N N . ALA A 1 119 ? 4.691 5.192 -1.125 1.00 96.88 119 ALA A N 1
ATOM 923 C CA . ALA A 1 119 ? 4.052 4.848 0.145 1.00 96.88 119 ALA A CA 1
ATOM 924 C C . ALA A 1 119 ? 4.796 5.432 1.360 1.00 96.88 119 ALA A C 1
ATOM 926 O O . ALA A 1 119 ? 4.179 5.980 2.269 1.00 96.88 119 ALA A O 1
ATOM 927 N N . CYS A 1 120 ? 6.127 5.328 1.381 1.00 95.62 120 CYS A N 1
ATOM 928 C CA . CYS A 1 120 ? 6.947 5.908 2.443 1.00 95.62 120 CYS A CA 1
ATOM 929 C C . CYS A 1 120 ? 6.919 7.441 2.418 1.00 95.62 120 CYS A C 1
ATOM 931 O O . CYS A 1 120 ? 6.886 8.044 3.484 1.00 95.62 120 CYS A O 1
ATOM 933 N N . GLN A 1 121 ? 6.911 8.058 1.233 1.00 94.88 121 GLN A N 1
ATOM 934 C CA . GLN A 1 121 ? 6.790 9.508 1.083 1.00 94.88 121 GLN A CA 1
ATOM 935 C C . GLN A 1 121 ? 5.430 10.004 1.584 1.00 94.88 121 GLN A C 1
ATOM 937 O O . GLN A 1 121 ? 5.399 10.923 2.389 1.00 94.88 121 GLN A O 1
ATOM 942 N N . TRP A 1 122 ? 4.332 9.346 1.200 1.00 95.00 122 TRP A N 1
ATOM 943 C CA . TRP A 1 122 ? 2.987 9.653 1.698 1.00 95.00 122 TRP A CA 1
ATOM 944 C C . TRP A 1 122 ? 2.916 9.597 3.221 1.00 95.00 122 TRP A C 1
ATOM 946 O O . TRP A 1 122 ? 2.452 10.538 3.846 1.00 95.00 122 TRP A O 1
ATOM 956 N N . HIS A 1 123 ? 3.435 8.526 3.828 1.00 92.00 123 HIS A N 1
ATOM 957 C CA . HIS A 1 123 ? 3.442 8.384 5.284 1.00 92.00 123 HIS A CA 1
ATOM 958 C C . HIS A 1 123 ? 4.295 9.443 6.005 1.00 92.00 123 HIS A C 1
ATOM 960 O O . HIS A 1 123 ? 4.020 9.774 7.156 1.00 92.00 123 HIS A O 1
ATOM 966 N N . ALA A 1 124 ? 5.366 9.928 5.373 1.00 91.00 124 ALA A N 1
ATOM 967 C CA . ALA A 1 124 ? 6.264 10.899 5.987 1.00 91.00 124 ALA A CA 1
ATOM 968 C C . ALA A 1 124 ? 5.668 12.316 6.048 1.00 91.00 124 ALA A C 1
ATOM 970 O O . ALA A 1 124 ? 6.102 13.115 6.881 1.00 91.00 124 ALA A O 1
ATOM 971 N N . GLU A 1 125 ? 4.695 12.633 5.191 1.00 88.88 125 GLU A N 1
ATOM 972 C CA . GLU A 1 125 ? 4.045 13.942 5.172 1.00 88.88 125 GLU A CA 1
ATOM 973 C C . GLU A 1 125 ? 3.001 14.064 6.289 1.00 88.88 125 GLU A C 1
ATOM 975 O O . GLU A 1 125 ? 2.186 13.177 6.526 1.00 88.88 125 GLU A O 1
ATOM 980 N N . THR A 1 126 ? 3.051 15.177 7.024 1.00 70.12 126 THR A N 1
ATOM 981 C CA . THR A 1 126 ? 2.294 15.348 8.282 1.00 70.12 126 THR A CA 1
ATOM 982 C C . THR A 1 126 ? 0.807 15.637 8.061 1.00 70.12 126 THR A C 1
ATOM 984 O O . THR A 1 126 ? 0.008 15.455 8.973 1.00 70.12 126 THR A O 1
ATOM 987 N N . ASP A 1 127 ? 0.440 16.113 6.874 1.00 77.56 127 ASP A N 1
ATOM 988 C CA . ASP A 1 127 ? -0.930 16.410 6.453 1.00 77.56 127 ASP A CA 1
ATOM 989 C C . ASP A 1 127 ? -1.588 15.248 5.695 1.00 77.56 127 ASP A C 1
ATOM 991 O O . ASP A 1 127 ? -2.679 15.413 5.155 1.00 77.56 127 ASP A O 1
ATOM 995 N N . ARG A 1 128 ? -0.935 14.081 5.643 1.00 80.69 128 ARG A N 1
ATOM 996 C CA . ARG A 1 128 ? -1.427 12.902 4.930 1.00 80.69 128 ARG A CA 1
ATOM 997 C C . ARG A 1 128 ? -1.821 11.785 5.887 1.00 80.69 128 ARG A C 1
ATOM 999 O O . ARG A 1 128 ? -1.209 11.586 6.937 1.00 80.69 128 ARG A O 1
ATOM 1006 N N . GLY A 1 129 ? -2.865 11.057 5.500 1.00 79.38 129 GLY A N 1
ATOM 1007 C CA . GLY A 1 129 ? -3.415 9.943 6.257 1.00 79.38 129 GLY A CA 1
ATOM 1008 C C . GLY A 1 129 ? -2.619 8.650 6.098 1.00 79.38 129 GLY A C 1
ATOM 1009 O O . GLY A 1 129 ? -1.500 8.599 5.576 1.00 79.38 129 GLY A O 1
ATOM 1010 N N . ALA A 1 130 ? -3.206 7.558 6.580 1.00 87.88 130 ALA A N 1
ATOM 1011 C CA . ALA A 1 130 ? -2.562 6.251 6.575 1.00 87.88 130 ALA A CA 1
ATOM 1012 C C . ALA A 1 130 ? -2.343 5.691 5.158 1.00 87.88 130 ALA A C 1
ATOM 1014 O O . ALA A 1 130 ? -3.045 6.024 4.204 1.00 87.88 130 ALA A O 1
ATOM 1015 N N . VAL A 1 131 ? -1.394 4.755 5.042 1.00 95.31 131 VAL A N 1
ATOM 1016 C CA . VAL A 1 131 ? -1.212 3.955 3.823 1.00 95.31 131 VAL A CA 1
ATOM 1017 C C . VAL A 1 131 ? -1.648 2.518 4.079 1.00 95.31 131 VAL A C 1
ATOM 1019 O O . VAL A 1 131 ? -1.183 1.886 5.030 1.00 95.31 131 VAL A O 1
ATOM 1022 N N . LEU A 1 132 ? -2.496 1.972 3.212 1.00 96.44 132 LEU A N 1
ATOM 1023 C CA . LEU A 1 132 ? -2.841 0.552 3.172 1.00 96.44 132 LEU A CA 1
ATOM 1024 C C . LEU A 1 132 ? -2.056 -0.113 2.042 1.00 96.44 132 LEU A C 1
ATOM 1026 O O . LEU A 1 132 ? -2.349 0.088 0.866 1.00 96.44 132 LEU A O 1
ATOM 1030 N N . TYR A 1 133 ? -1.040 -0.898 2.391 1.00 97.38 133 TYR A N 1
ATOM 1031 C CA . TYR A 1 133 ? -0.093 -1.471 1.440 1.00 97.38 133 TYR A CA 1
ATOM 1032 C C . TYR A 1 133 ? -0.275 -2.981 1.297 1.00 97.38 133 TYR A C 1
ATOM 1034 O O . TYR A 1 133 ? -0.069 -3.729 2.253 1.00 97.38 133 TYR A O 1
ATOM 1042 N N . ARG A 1 134 ? -0.544 -3.459 0.082 1.00 96.94 134 ARG A N 1
ATOM 1043 C CA . ARG A 1 134 ? -0.580 -4.884 -0.258 1.00 96.94 134 ARG A CA 1
ATOM 1044 C C . ARG A 1 134 ? 0.565 -5.260 -1.199 1.00 96.94 134 ARG A C 1
ATOM 1046 O O . ARG A 1 134 ? 0.708 -4.720 -2.293 1.00 96.94 134 ARG A O 1
ATOM 1053 N N . ARG A 1 135 ? 1.373 -6.240 -0.782 1.00 94.19 135 ARG A N 1
ATOM 1054 C CA . ARG A 1 135 ? 2.524 -6.766 -1.547 1.00 94.19 135 ARG A CA 1
ATOM 1055 C C . ARG A 1 135 ? 2.108 -7.858 -2.534 1.00 94.19 135 ARG A C 1
ATOM 1057 O O . ARG A 1 135 ? 1.228 -8.655 -2.229 1.00 94.19 135 ARG A O 1
ATOM 1064 N N . SER A 1 136 ? 2.845 -7.986 -3.635 1.00 84.56 136 SER A N 1
ATOM 1065 C CA . SER A 1 136 ? 2.641 -8.982 -4.708 1.00 84.56 136 SER A CA 1
ATOM 1066 C C . SER A 1 136 ? 2.841 -10.441 -4.274 1.00 84.56 136 SER A C 1
ATOM 1068 O O . SER A 1 136 ? 2.402 -11.365 -4.952 1.00 84.56 136 SER A O 1
ATOM 1070 N N . ALA A 1 137 ? 3.531 -10.658 -3.153 1.00 73.00 137 ALA A N 1
ATOM 1071 C CA . ALA A 1 137 ? 3.814 -11.970 -2.570 1.00 73.00 137 ALA A CA 1
ATOM 1072 C C . ALA A 1 137 ? 3.132 -12.160 -1.205 1.00 73.00 137 ALA A C 1
ATOM 1074 O O . ALA A 1 137 ? 3.679 -12.833 -0.329 1.00 73.00 137 ALA A O 1
ATOM 1075 N N . SER A 1 138 ? 1.969 -11.533 -0.997 1.00 75.31 138 SER A N 1
ATOM 1076 C CA . SER A 1 138 ? 1.137 -11.839 0.169 1.00 75.31 138 SER A CA 1
ATOM 1077 C C . SER A 1 138 ? 0.830 -13.336 0.201 1.00 75.31 138 SER A C 1
ATOM 1079 O O . SER A 1 138 ? 0.490 -13.936 -0.817 1.00 75.31 138 SER A O 1
ATOM 1081 N N . THR A 1 139 ? 0.938 -13.949 1.378 1.00 82.50 139 THR A N 1
ATOM 1082 C CA . THR A 1 139 ? 0.501 -15.336 1.590 1.00 82.50 139 THR A CA 1
ATOM 1083 C C . THR A 1 139 ? -1.017 -15.471 1.614 1.00 82.50 139 THR A C 1
ATOM 1085 O O . THR A 1 139 ? -1.526 -16.589 1.624 1.00 82.50 139 THR A O 1
ATOM 1088 N N . THR A 1 140 ? -1.722 -14.342 1.654 1.00 88.94 140 THR A N 1
ATOM 1089 C CA . THR A 1 140 ? -3.166 -14.273 1.825 1.00 88.94 140 THR A CA 1
ATOM 1090 C C . THR A 1 140 ? -3.813 -13.643 0.604 1.00 88.94 140 THR A C 1
ATOM 1092 O O . THR A 1 140 ? -3.337 -12.619 0.109 1.00 88.94 140 THR A O 1
ATOM 1095 N N . THR A 1 141 ? -4.885 -14.271 0.130 1.00 92.06 141 THR A N 1
ATOM 1096 C CA . THR A 1 141 ? -5.732 -13.767 -0.951 1.00 92.06 141 THR A CA 1
ATOM 1097 C C . THR A 1 141 ? -6.545 -12.571 -0.463 1.00 92.06 141 THR A C 1
ATOM 1099 O O . THR A 1 141 ? -6.938 -12.530 0.696 1.00 92.06 141 THR A O 1
ATOM 1102 N N . PHE A 1 142 ? -6.776 -11.603 -1.349 1.00 94.88 142 PHE A N 1
ATOM 1103 C CA . PHE A 1 142 ? -7.722 -10.519 -1.122 1.00 94.88 142 PHE A CA 1
ATOM 1104 C C . PHE A 1 142 ? -9.054 -10.886 -1.780 1.00 94.88 142 PHE A C 1
ATOM 1106 O O . PHE A 1 142 ? -9.164 -10.837 -3.004 1.00 94.88 142 PHE A O 1
ATOM 1113 N N . ASP A 1 143 ? -10.037 -11.297 -0.984 1.00 93.69 143 ASP A N 1
ATOM 1114 C CA . ASP A 1 143 ? -11.338 -11.808 -1.444 1.00 93.69 143 ASP A CA 1
ATOM 1115 C C . ASP A 1 143 ? -12.547 -11.119 -0.791 1.00 93.69 143 ASP A C 1
ATOM 1117 O O . ASP A 1 143 ? -13.670 -11.269 -1.273 1.00 93.69 143 ASP A O 1
ATOM 1121 N N . GLU A 1 144 ? -12.334 -10.311 0.252 1.00 94.75 144 GLU A N 1
ATOM 1122 C CA . GLU A 1 144 ? -13.389 -9.543 0.919 1.00 94.75 144 GLU A CA 1
ATOM 1123 C C . GLU A 1 144 ? -13.204 -8.030 0.688 1.00 94.75 144 GLU A C 1
ATOM 1125 O O . GLU A 1 144 ? -12.620 -7.336 1.529 1.00 94.75 144 GLU A O 1
ATOM 1130 N N . PRO A 1 145 ? -13.725 -7.464 -0.422 1.00 94.25 145 PRO A N 1
ATOM 1131 C CA . PRO A 1 145 ? -13.580 -6.035 -0.725 1.00 94.25 145 PRO A CA 1
ATOM 1132 C C . PRO A 1 145 ? -14.210 -5.138 0.350 1.00 94.25 145 PRO A C 1
ATOM 1134 O O . PRO A 1 145 ? -13.731 -4.029 0.588 1.00 94.25 145 PRO A O 1
ATOM 1137 N N . GLY A 1 146 ? -15.254 -5.627 1.032 1.00 94.19 146 GLY A N 1
ATOM 1138 C CA . GLY A 1 146 ? -15.965 -4.902 2.087 1.00 94.19 146 GLY A CA 1
ATOM 1139 C C . GLY A 1 146 ? -15.059 -4.456 3.234 1.00 94.19 146 GLY A C 1
ATOM 1140 O O . GLY A 1 146 ? -15.183 -3.322 3.680 1.00 94.19 146 GLY A O 1
ATOM 1141 N N . THR A 1 147 ? -14.098 -5.293 3.633 1.00 94.12 147 THR A N 1
ATOM 1142 C CA . THR A 1 147 ? -13.137 -4.982 4.703 1.00 94.12 147 THR A CA 1
ATOM 1143 C C . THR A 1 147 ? -12.266 -3.777 4.347 1.00 94.12 147 THR A C 1
ATOM 1145 O O . THR A 1 147 ? -12.027 -2.907 5.183 1.00 94.12 147 THR A O 1
ATOM 1148 N N . LEU A 1 148 ? -11.813 -3.693 3.092 1.00 95.06 148 LEU A N 1
ATOM 1149 C CA . LEU A 1 148 ? -11.033 -2.552 2.617 1.00 95.06 148 LEU A CA 1
ATOM 1150 C C . LEU A 1 148 ? -11.911 -1.302 2.462 1.00 95.06 148 LEU A C 1
ATOM 1152 O O . LEU A 1 148 ? -11.506 -0.224 2.877 1.00 95.06 148 LEU A O 1
ATOM 1156 N N . ILE A 1 149 ? -13.119 -1.442 1.910 1.00 94.00 149 ILE A N 1
ATOM 1157 C CA . ILE A 1 149 ? -14.060 -0.323 1.734 1.00 94.00 149 ILE A CA 1
ATOM 1158 C C . ILE A 1 149 ? -14.454 0.292 3.081 1.00 94.00 149 ILE A C 1
ATOM 1160 O O . ILE A 1 149 ? -14.520 1.513 3.196 1.00 94.00 149 ILE A O 1
ATOM 1164 N N . GLU A 1 150 ? -14.730 -0.535 4.089 1.00 91.75 150 GLU A N 1
ATOM 1165 C CA . GLU A 1 150 ? -15.037 -0.075 5.444 1.00 91.75 150 GLU A CA 1
ATOM 1166 C C . GLU A 1 150 ? -13.846 0.676 6.040 1.00 91.75 150 GLU A C 1
ATOM 1168 O O . GLU A 1 150 ? -14.012 1.805 6.488 1.00 91.75 150 GLU A O 1
ATOM 1173 N N . ALA A 1 151 ? -12.635 0.119 5.935 1.00 91.06 151 ALA A N 1
ATOM 1174 C CA . ALA A 1 151 ? -11.428 0.791 6.409 1.00 91.06 151 ALA A CA 1
ATOM 1175 C C . ALA A 1 151 ? -11.184 2.149 5.732 1.00 91.06 151 ALA A C 1
ATOM 1177 O O . ALA A 1 151 ? -10.769 3.081 6.411 1.00 91.06 151 ALA A O 1
ATOM 1178 N N . ILE A 1 152 ? -11.455 2.268 4.427 1.00 91.44 152 ILE A N 1
ATOM 1179 C CA . ILE A 1 152 ? -11.337 3.533 3.686 1.00 91.44 152 ILE A CA 1
ATOM 1180 C C . ILE A 1 152 ? -12.364 4.553 4.191 1.00 91.44 152 ILE A C 1
ATOM 1182 O O . ILE A 1 152 ? -12.010 5.690 4.455 1.00 91.44 152 ILE A O 1
ATOM 1186 N N . ARG A 1 153 ? -13.629 4.149 4.362 1.00 88.31 153 ARG A N 1
ATOM 1187 C CA . ARG A 1 153 ? -14.717 5.049 4.794 1.00 88.31 153 ARG A CA 1
ATOM 1188 C C . ARG A 1 153 ? -14.630 5.479 6.256 1.00 88.31 153 ARG A C 1
ATOM 1190 O O . ARG A 1 153 ? -15.282 6.443 6.642 1.00 88.31 153 ARG A O 1
ATOM 1197 N N . SER A 1 154 ? -13.935 4.702 7.077 1.00 85.56 154 SER A N 1
ATOM 1198 C CA . SER A 1 154 ? -13.745 4.990 8.496 1.00 85.56 154 SER A CA 1
ATOM 1199 C C . SER A 1 154 ? -12.526 5.869 8.774 1.00 85.56 154 SER A C 1
ATOM 1201 O O . SER A 1 154 ? -12.372 6.302 9.913 1.00 85.56 154 SER A O 1
ATOM 1203 N N . ASP A 1 155 ? -11.658 6.102 7.786 1.00 83.94 155 ASP A N 1
ATOM 1204 C CA . ASP A 1 155 ? -10.527 7.018 7.922 1.00 83.94 155 ASP A CA 1
ATOM 1205 C C . ASP A 1 155 ? -10.993 8.457 7.649 1.00 83.94 155 ASP A C 1
ATOM 1207 O O . ASP A 1 155 ? -11.766 8.702 6.726 1.00 83.94 155 ASP A O 1
ATOM 1211 N N . GLU A 1 156 ? -10.570 9.401 8.492 1.00 74.56 156 GLU A N 1
ATOM 1212 C CA . GLU A 1 156 ? -10.954 10.819 8.374 1.00 74.56 156 GLU A CA 1
ATOM 1213 C C . GLU A 1 156 ? -9.933 11.633 7.555 1.00 74.56 156 GLU A C 1
ATOM 1215 O O . GLU A 1 156 ? -10.231 12.759 7.157 1.00 74.56 156 GLU A O 1
ATOM 1220 N N . 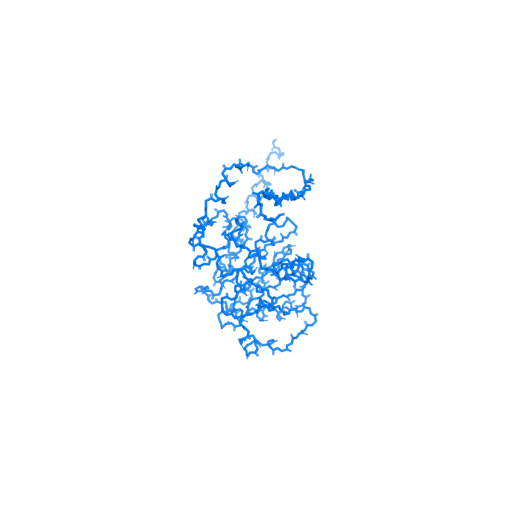ASP A 1 157 ? -8.750 11.062 7.301 1.00 81.75 157 ASP A N 1
ATOM 1221 C CA . ASP A 1 157 ? -7.625 11.691 6.603 1.00 81.75 157 ASP A CA 1
ATOM 1222 C C . ASP A 1 157 ? -7.436 11.126 5.180 1.00 81.75 157 ASP A C 1
ATOM 1224 O O . ASP A 1 157 ? -7.888 10.023 4.866 1.00 81.75 157 ASP A O 1
ATOM 1228 N N . ASP A 1 158 ? -6.680 11.843 4.336 1.00 85.12 158 ASP A N 1
ATOM 1229 C CA . ASP A 1 158 ? -6.330 11.404 2.977 1.00 85.12 158 ASP A CA 1
ATOM 1230 C C . ASP A 1 158 ? -5.608 10.045 2.999 1.00 85.12 158 ASP A C 1
ATOM 1232 O O . ASP A 1 158 ? -4.432 9.944 3.376 1.00 85.12 158 ASP A O 1
ATOM 1236 N N . LEU A 1 159 ? -6.286 8.988 2.555 1.00 91.44 159 LEU A N 1
ATOM 1237 C CA . LEU A 1 159 ? -5.768 7.624 2.618 1.00 91.44 159 LEU A CA 1
ATOM 1238 C C . LEU A 1 159 ? -5.200 7.172 1.269 1.00 91.44 159 LEU A C 1
ATOM 1240 O O . LEU A 1 159 ? -5.821 7.337 0.218 1.00 91.44 159 LEU A O 1
ATOM 1244 N N . LEU A 1 160 ? -4.029 6.529 1.297 1.00 95.31 160 LEU A N 1
ATOM 1245 C CA . LEU A 1 160 ? -3.424 5.910 0.116 1.00 95.31 160 LEU A CA 1
ATOM 1246 C C . LEU A 1 160 ? -3.558 4.387 0.173 1.00 95.31 160 LEU A C 1
ATOM 1248 O O . LEU A 1 160 ? -3.038 3.735 1.080 1.00 95.31 160 LEU A O 1
ATOM 1252 N N . VAL A 1 161 ? -4.173 3.797 -0.848 1.00 96.69 161 VAL A N 1
ATOM 1253 C CA . VAL A 1 161 ? -4.174 2.346 -1.062 1.00 96.69 161 VAL A CA 1
ATOM 1254 C C . VAL A 1 161 ? -3.128 1.991 -2.109 1.00 96.69 161 VAL A C 1
ATOM 1256 O O . VAL A 1 161 ? -3.178 2.475 -3.237 1.00 96.69 161 VAL A O 1
ATOM 1259 N N . VAL A 1 162 ? -2.200 1.102 -1.761 1.00 98.00 162 VAL A N 1
ATOM 1260 C CA . VAL A 1 162 ? -1.176 0.593 -2.680 1.00 98.00 162 VAL A CA 1
ATOM 1261 C C . VAL A 1 162 ? -1.347 -0.905 -2.871 1.00 98.00 162 VAL A C 1
ATOM 1263 O O . VAL A 1 162 ? -1.306 -1.654 -1.897 1.00 98.00 162 VAL A O 1
ATOM 1266 N N . VAL A 1 163 ? -1.487 -1.363 -4.116 1.00 97.25 163 VAL A N 1
ATOM 1267 C CA . VAL A 1 163 ? -1.584 -2.796 -4.441 1.00 97.25 163 VAL A CA 1
ATOM 1268 C C . VAL A 1 163 ? -0.577 -3.163 -5.524 1.00 97.25 163 VAL A C 1
ATOM 1270 O O . VAL A 1 163 ? -0.692 -2.747 -6.677 1.00 97.25 163 VAL A O 1
ATOM 1273 N N . GLU A 1 164 ? 0.415 -3.968 -5.152 1.00 95.56 164 GLU A N 1
ATOM 1274 C CA . GLU A 1 164 ? 1.343 -4.571 -6.108 1.00 95.56 164 GLU A CA 1
ATOM 1275 C C . GLU A 1 164 ? 0.702 -5.757 -6.847 1.00 95.56 164 GLU A C 1
ATOM 1277 O O . GLU A 1 164 ? -0.044 -6.546 -6.268 1.00 95.56 164 GLU A O 1
ATOM 1282 N N . ASP A 1 165 ? 1.093 -5.930 -8.107 1.00 92.69 165 ASP A N 1
ATOM 1283 C CA . ASP A 1 165 ? 0.683 -6.969 -9.041 1.00 92.69 165 ASP A CA 1
ATOM 1284 C C . ASP A 1 165 ? -0.858 -7.066 -9.142 1.00 92.69 165 ASP A C 1
ATOM 1286 O O . ASP A 1 165 ? -1.426 -8.154 -9.236 1.00 92.69 165 ASP A O 1
ATOM 1290 N N . ALA A 1 166 ? -1.537 -5.913 -9.163 1.00 93.00 166 ALA A N 1
ATOM 1291 C CA . ALA A 1 166 ? -2.990 -5.786 -9.024 1.00 93.00 166 ALA A CA 1
ATOM 1292 C C . ALA A 1 166 ? -3.831 -6.683 -9.960 1.00 93.00 166 ALA A C 1
ATOM 1294 O O . ALA A 1 166 ? -4.836 -7.221 -9.504 1.00 93.00 166 ALA A O 1
ATOM 1295 N N . PRO A 1 167 ? -3.453 -6.927 -11.234 1.00 90.75 167 PRO A N 1
ATOM 1296 C CA . PRO A 1 167 ? -4.220 -7.823 -12.104 1.00 90.75 167 PRO A CA 1
ATOM 1297 C C . PRO A 1 167 ? -4.172 -9.310 -11.725 1.00 90.75 167 PRO A C 1
ATOM 1299 O O . PRO A 1 167 ? -4.901 -10.113 -12.307 1.00 90.75 167 PRO A O 1
ATOM 1302 N N . ARG A 1 168 ? -3.295 -9.730 -10.805 1.00 89.31 168 ARG A N 1
ATOM 1303 C CA . ARG A 1 168 ? -3.198 -11.141 -10.409 1.00 89.31 168 ARG A CA 1
ATOM 1304 C C . ARG A 1 168 ? -4.432 -11.555 -9.613 1.00 89.31 168 ARG A C 1
ATOM 1306 O O . ARG A 1 168 ? -5.006 -10.771 -8.867 1.00 89.31 168 ARG A O 1
ATOM 1313 N N . ALA A 1 169 ? -4.819 -12.819 -9.761 1.00 88.50 169 ALA A N 1
ATOM 1314 C CA . ALA A 1 169 ? -6.052 -13.361 -9.187 1.00 88.50 169 ALA A CA 1
ATOM 1315 C C . ALA A 1 169 ? -6.147 -13.249 -7.655 1.00 88.50 169 ALA A C 1
ATOM 1317 O O . ALA A 1 169 ? -7.238 -13.341 -7.113 1.00 88.50 169 ALA A O 1
ATOM 1318 N N . ASP A 1 170 ? -5.029 -13.085 -6.948 1.00 89.81 170 ASP A N 1
ATOM 1319 C CA . ASP A 1 170 ? -5.021 -12.914 -5.498 1.00 89.81 170 ASP A CA 1
ATOM 1320 C C . ASP A 1 170 ? -5.218 -11.456 -5.044 1.00 89.81 170 ASP A C 1
ATOM 1322 O O . ASP A 1 170 ? -5.371 -11.226 -3.843 1.00 89.81 170 ASP A O 1
ATOM 1326 N N . ALA A 1 171 ? -5.191 -10.493 -5.973 1.00 92.50 171 ALA A N 1
ATOM 1327 C CA . ALA A 1 171 ? -5.277 -9.056 -5.712 1.00 92.50 171 ALA A CA 1
ATOM 1328 C C . ALA A 1 171 ? -6.324 -8.316 -6.574 1.00 92.50 171 ALA A C 1
ATOM 1330 O O . ALA A 1 171 ? -6.671 -7.180 -6.248 1.00 92.50 171 ALA A O 1
ATOM 1331 N N . ASN A 1 172 ? -6.852 -8.939 -7.634 1.00 92.44 172 ASN A N 1
ATOM 1332 C CA . ASN A 1 172 ? -7.755 -8.309 -8.608 1.00 92.44 172 ASN A CA 1
ATOM 1333 C C . ASN A 1 172 ? -9.087 -7.805 -8.020 1.00 92.44 172 ASN A C 1
ATOM 1335 O O . ASN A 1 172 ? -9.697 -6.912 -8.605 1.00 92.44 172 ASN A O 1
ATOM 1339 N N . THR A 1 173 ? -9.491 -8.281 -6.841 1.00 94.44 173 THR A N 1
ATOM 1340 C CA . THR A 1 173 ? -10.604 -7.746 -6.035 1.00 94.44 173 THR A CA 1
ATOM 1341 C C . THR A 1 173 ? -10.499 -6.231 -5.801 1.00 94.44 173 THR A C 1
ATOM 1343 O O . THR A 1 173 ? -11.504 -5.557 -5.585 1.00 94.44 173 THR A O 1
ATOM 1346 N N . ILE A 1 174 ? -9.302 -5.640 -5.930 1.00 94.25 174 ILE A N 1
ATOM 1347 C CA . ILE A 1 174 ? -9.113 -4.182 -5.882 1.00 94.25 174 ILE A CA 1
ATOM 1348 C C . ILE A 1 174 ? -9.927 -3.427 -6.939 1.00 94.25 174 ILE A C 1
ATOM 1350 O O . ILE A 1 174 ? -10.341 -2.295 -6.698 1.00 94.25 174 ILE A O 1
ATOM 1354 N N . PHE A 1 175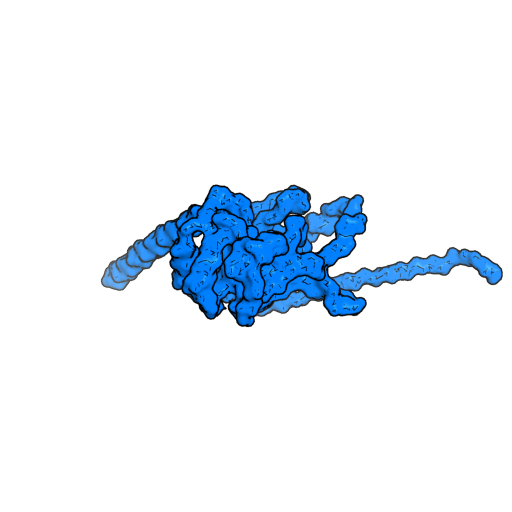 ? -10.208 -4.039 -8.091 1.00 91.69 175 PHE A N 1
ATOM 1355 C CA . PHE A 1 175 ? -11.029 -3.401 -9.116 1.00 91.69 175 PHE A CA 1
ATOM 1356 C C . PHE A 1 175 ? -12.498 -3.292 -8.689 1.00 91.69 175 PHE A C 1
ATOM 1358 O O . PHE A 1 175 ? -13.122 -2.277 -8.975 1.00 91.69 175 PHE A O 1
ATOM 1365 N N . GLU A 1 176 ? -13.021 -4.252 -7.918 1.00 92.31 176 GLU A N 1
ATOM 1366 C CA . GLU A 1 176 ? -14.370 -4.161 -7.336 1.00 92.31 176 GLU A CA 1
ATOM 1367 C C . GLU A 1 176 ? -14.460 -3.036 -6.295 1.00 92.31 176 GLU A C 1
ATOM 1369 O O . GLU A 1 176 ? -15.470 -2.332 -6.201 1.00 92.31 176 GLU A O 1
ATOM 1374 N N . VAL A 1 177 ? -13.381 -2.827 -5.533 1.00 92.50 177 VAL A N 1
ATOM 1375 C CA . VAL A 1 177 ? -13.267 -1.700 -4.598 1.00 92.50 177 VAL A CA 1
ATOM 1376 C C . VAL A 1 177 ? -13.266 -0.373 -5.351 1.00 92.50 177 VAL A C 1
ATOM 1378 O O . VAL A 1 177 ? -14.044 0.511 -5.003 1.00 92.50 177 VAL A O 1
ATOM 1381 N N . LEU A 1 178 ? -12.467 -0.244 -6.414 1.00 90.81 178 LEU A N 1
ATOM 1382 C CA . LEU A 1 178 ? -12.446 0.955 -7.259 1.00 90.81 178 LEU A CA 1
ATOM 1383 C C . LEU A 1 178 ? -13.809 1.246 -7.900 1.00 90.81 178 LEU A C 1
ATOM 1385 O O . LEU A 1 178 ? -14.225 2.402 -7.944 1.00 90.81 178 LEU A O 1
ATOM 1389 N N . ASP A 1 179 ? -14.515 0.217 -8.366 1.00 89.25 179 ASP A N 1
ATOM 1390 C CA . ASP A 1 179 ? -15.861 0.369 -8.927 1.00 89.25 179 ASP A CA 1
ATOM 1391 C C . ASP A 1 179 ? -16.875 0.809 -7.857 1.00 89.25 179 ASP A C 1
ATOM 1393 O O . ASP A 1 179 ? -17.780 1.593 -8.139 1.00 89.25 179 ASP A O 1
ATOM 1397 N N . THR A 1 180 ? -16.705 0.351 -6.612 1.00 90.12 180 THR A N 1
ATOM 1398 C CA . THR A 1 180 ? -17.575 0.723 -5.486 1.00 90.12 180 THR A CA 1
ATOM 1399 C C . THR A 1 180 ? -17.300 2.135 -4.960 1.00 90.12 180 THR A C 1
ATOM 1401 O O . THR A 1 180 ? -18.230 2.816 -4.524 1.00 90.12 180 THR A O 1
ATOM 1404 N N . LEU A 1 181 ? -16.039 2.572 -4.964 1.00 84.44 181 LEU A N 1
ATOM 1405 C CA . LEU A 1 181 ? -15.626 3.896 -4.485 1.00 84.44 181 LEU A CA 1
ATOM 1406 C C . LEU A 1 181 ? -15.858 4.996 -5.529 1.00 84.44 181 LEU A C 1
ATOM 1408 O O . LEU A 1 181 ? -16.060 6.151 -5.159 1.00 84.44 181 LEU A O 1
ATOM 1412 N N . GLY A 1 182 ? -15.878 4.648 -6.818 1.00 81.50 182 GLY A N 1
ATOM 1413 C CA . GLY A 1 182 ? -16.111 5.604 -7.896 1.00 81.50 182 GLY A CA 1
ATOM 1414 C C . GLY A 1 182 ? -14.989 6.639 -8.007 1.00 81.50 182 GLY A C 1
ATOM 1415 O O . GLY A 1 182 ? -13.817 6.279 -8.068 1.00 81.50 182 GLY A O 1
ATOM 1416 N N . GLU A 1 183 ? -15.359 7.920 -8.071 1.00 73.69 183 GLU A N 1
ATOM 1417 C CA . GLU A 1 183 ? -14.438 9.067 -8.155 1.00 73.69 183 GLU A CA 1
ATOM 1418 C C . GLU A 1 183 ? -14.287 9.779 -6.796 1.00 73.69 183 GLU A C 1
ATOM 1420 O O . GLU A 1 183 ? -14.215 11.002 -6.746 1.00 73.69 183 GLU A O 1
ATOM 1425 N N . SER A 1 184 ? -14.313 9.038 -5.680 1.00 74.19 184 SER A N 1
ATOM 1426 C CA . SER A 1 184 ? -14.131 9.648 -4.355 1.00 74.19 184 SER A CA 1
ATOM 1427 C C . SER A 1 184 ? -12.757 10.312 -4.238 1.00 74.19 184 SER A C 1
ATOM 1429 O O . SER A 1 184 ? -11.735 9.661 -4.448 1.00 74.19 184 SER A O 1
ATOM 1431 N N . GLU A 1 185 ? -12.740 11.590 -3.861 1.00 69.12 185 GLU A N 1
ATOM 1432 C CA . GLU A 1 185 ? -11.514 12.369 -3.635 1.00 69.12 185 GLU A CA 1
ATOM 1433 C C . GLU A 1 185 ? -10.828 12.011 -2.300 1.00 69.12 185 GLU A C 1
ATOM 1435 O O . GLU A 1 185 ? -9.684 12.390 -2.080 1.00 69.12 185 GLU A O 1
ATOM 1440 N N . GLU A 1 186 ? -11.499 11.247 -1.430 1.00 76.69 186 GLU A N 1
ATOM 1441 C CA . GLU A 1 186 ? -11.024 10.875 -0.083 1.00 76.69 186 GLU A CA 1
ATOM 1442 C C . GLU A 1 186 ? -9.940 9.778 -0.100 1.00 76.69 186 GLU A C 1
ATOM 1444 O O . GLU A 1 186 ? -9.335 9.465 0.924 1.00 76.69 186 GLU A O 1
ATOM 1449 N N . VAL A 1 187 ? -9.697 9.154 -1.259 1.00 90.12 187 VAL A N 1
ATOM 1450 C CA . VAL A 1 187 ? -8.769 8.027 -1.388 1.00 90.12 187 VAL A CA 1
ATOM 1451 C C . VAL A 1 187 ? -7.923 8.133 -2.648 1.00 90.12 187 VAL A C 1
ATOM 1453 O O . VAL A 1 187 ? -8.424 8.209 -3.766 1.00 90.12 187 VAL A O 1
ATOM 1456 N N . ALA A 1 188 ? -6.608 8.048 -2.480 1.00 93.19 188 ALA A N 1
ATOM 1457 C CA . ALA A 1 188 ? -5.681 7.860 -3.584 1.00 93.19 188 ALA A CA 1
ATOM 1458 C C . ALA A 1 188 ? -5.392 6.363 -3.759 1.00 93.19 188 ALA A C 1
ATOM 1460 O O . ALA A 1 188 ? -5.213 5.629 -2.785 1.00 93.19 188 ALA A O 1
ATOM 1461 N N . VAL A 1 189 ? -5.317 5.887 -5.004 1.00 95.25 189 VAL A N 1
ATOM 1462 C CA . VAL A 1 189 ? -5.020 4.478 -5.295 1.00 95.25 189 VAL A CA 1
ATOM 1463 C C . VAL A 1 189 ? -3.827 4.377 -6.230 1.00 95.25 189 VAL A C 1
ATOM 1465 O O . VAL A 1 189 ? -3.831 4.935 -7.327 1.00 95.25 189 VAL A O 1
ATOM 1468 N N . LEU A 1 190 ? -2.817 3.626 -5.796 1.00 96.75 190 LEU A N 1
ATOM 1469 C CA . LEU A 1 190 ? -1.623 3.296 -6.559 1.00 96.75 190 LEU A CA 1
ATOM 1470 C C . LEU A 1 190 ? -1.570 1.792 -6.822 1.00 96.75 190 LEU A C 1
ATOM 1472 O O . LEU A 1 190 ? -1.387 0.987 -5.909 1.00 96.75 190 LEU A O 1
ATOM 1476 N N . LEU A 1 191 ? -1.671 1.406 -8.086 1.00 96.25 191 LEU A N 1
ATOM 1477 C CA . LEU A 1 191 ? -1.518 0.017 -8.502 1.00 96.25 191 LEU A CA 1
ATOM 1478 C C . LEU A 1 191 ? -0.182 -0.172 -9.212 1.00 96.25 191 LEU A C 1
ATOM 1480 O O . LEU A 1 191 ? 0.298 0.734 -9.896 1.00 96.25 191 LEU A O 1
ATOM 1484 N N . ASP A 1 192 ? 0.386 -1.370 -9.121 1.00 94.00 192 ASP A N 1
ATOM 1485 C CA . ASP A 1 192 ? 1.401 -1.801 -10.075 1.00 94.00 192 ASP A CA 1
ATOM 1486 C C . ASP A 1 192 ? 0.954 -3.030 -10.870 1.00 94.00 192 ASP A C 1
ATOM 1488 O O . ASP A 1 192 ? 0.144 -3.847 -10.422 1.00 94.00 192 ASP A O 1
ATOM 1492 N N . ALA A 1 193 ? 1.428 -3.113 -12.111 1.00 90.69 193 ALA A N 1
ATOM 1493 C CA . ALA A 1 193 ? 1.088 -4.203 -13.009 1.00 90.69 193 ALA A CA 1
ATOM 1494 C C . ALA A 1 193 ? 2.220 -4.507 -13.989 1.00 90.69 193 ALA A C 1
ATOM 1496 O O . ALA A 1 193 ? 3.087 -3.684 -14.288 1.00 90.69 193 ALA A O 1
ATOM 1497 N N . ARG A 1 194 ? 2.220 -5.723 -14.532 1.00 87.50 194 ARG A N 1
ATOM 1498 C CA . ARG A 1 194 ? 3.094 -6.079 -15.656 1.00 87.50 194 ARG A CA 1
ATOM 1499 C C . ARG A 1 194 ? 2.438 -5.647 -16.955 1.00 87.50 194 ARG A C 1
ATOM 1501 O O . ARG A 1 194 ? 1.241 -5.866 -17.101 1.00 87.50 194 ARG A O 1
ATOM 1508 N N . THR A 1 195 ? 3.223 -5.133 -17.903 1.00 80.00 195 THR A N 1
ATOM 1509 C CA . THR A 1 195 ? 2.722 -4.626 -19.195 1.00 80.00 195 THR A CA 1
ATOM 1510 C C . THR A 1 195 ? 1.786 -5.616 -19.882 1.00 80.00 195 THR A C 1
ATOM 1512 O O . THR A 1 195 ? 0.631 -5.294 -20.121 1.00 80.00 195 THR A O 1
ATOM 1515 N N . GLY A 1 196 ? 2.232 -6.863 -20.075 1.00 71.31 196 GLY A N 1
ATOM 1516 C CA . GLY A 1 196 ? 1.409 -7.880 -20.736 1.00 71.31 196 GLY A CA 1
ATOM 1517 C C . GLY A 1 196 ? 0.103 -8.198 -20.001 1.00 71.31 196 GLY A C 1
ATOM 1518 O O . GLY A 1 196 ? -0.925 -8.322 -20.645 1.00 71.31 196 GLY A O 1
ATOM 1519 N N . THR A 1 197 ? 0.128 -8.283 -18.667 1.00 73.69 197 THR A N 1
ATOM 1520 C CA . THR A 1 197 ? -1.056 -8.623 -17.854 1.00 73.69 197 THR A CA 1
ATOM 1521 C C . THR A 1 197 ? -2.044 -7.458 -17.761 1.00 73.69 197 THR A C 1
ATOM 1523 O O . THR A 1 197 ? -3.250 -7.672 -17.729 1.00 73.69 197 THR A O 1
ATOM 1526 N N . TRP A 1 198 ? -1.545 -6.220 -17.737 1.00 79.19 198 TRP A N 1
ATOM 1527 C CA . TRP A 1 198 ? -2.388 -5.026 -17.720 1.00 79.19 198 TRP A CA 1
ATOM 1528 C C . TRP A 1 198 ? -3.214 -4.887 -19.005 1.00 79.19 198 TRP A C 1
ATOM 1530 O O . TRP A 1 198 ? -4.375 -4.490 -18.960 1.00 79.19 198 TRP A O 1
ATOM 1540 N N . GLU A 1 199 ? -2.626 -5.241 -20.147 1.00 70.12 199 GLU A N 1
ATOM 1541 C CA . GLU A 1 199 ? -3.300 -5.202 -21.445 1.00 70.12 199 GLU A CA 1
ATOM 1542 C C . GLU A 1 199 ? -4.271 -6.376 -21.654 1.00 70.12 199 GLU A C 1
ATOM 1544 O O . GLU A 1 199 ? -5.294 -6.196 -22.312 1.00 70.12 199 GLU A O 1
ATOM 1549 N N . SER A 1 200 ? -3.971 -7.567 -21.116 1.00 59.31 200 SER A N 1
ATOM 1550 C CA . SER A 1 200 ? -4.759 -8.785 -21.363 1.00 59.31 200 SER A CA 1
ATOM 1551 C C . SER A 1 200 ? -5.841 -9.086 -20.329 1.00 59.31 200 SER A C 1
ATOM 1553 O O . SER A 1 200 ? -6.897 -9.591 -20.704 1.00 59.31 200 SER A O 1
ATOM 1555 N N . ASP A 1 201 ? -5.580 -8.816 -19.048 1.00 58.84 201 ASP A N 1
ATOM 1556 C CA . ASP A 1 201 ? -6.347 -9.400 -17.936 1.00 58.84 201 ASP A CA 1
ATOM 1557 C C . ASP A 1 201 ? -6.962 -8.359 -16.997 1.00 58.84 201 ASP A C 1
ATOM 1559 O O . ASP A 1 201 ? -7.790 -8.700 -16.150 1.00 58.84 201 ASP A O 1
ATOM 1563 N N . SER A 1 202 ? -6.595 -7.083 -17.133 1.00 56.62 202 SER A N 1
ATOM 1564 C CA . SER A 1 202 ? -7.265 -6.037 -16.371 1.00 56.62 202 SER A CA 1
ATOM 1565 C C . SER A 1 202 ? -8.681 -5.837 -16.920 1.00 56.62 202 SER A C 1
ATOM 1567 O O . SER A 1 202 ? -8.824 -5.549 -18.111 1.00 56.62 202 SER A O 1
ATOM 1569 N N . PRO A 1 203 ? -9.733 -5.843 -16.078 1.00 54.75 203 PRO A N 1
ATOM 1570 C CA . PRO A 1 203 ? -11.077 -5.431 -16.502 1.00 54.75 203 PRO A CA 1
ATOM 1571 C C . PRO A 1 203 ? -11.112 -3.983 -17.038 1.00 54.75 203 PRO A C 1
ATOM 1573 O O . PRO A 1 203 ? -12.076 -3.573 -17.678 1.00 54.75 203 PRO A O 1
ATOM 1576 N N . MET A 1 204 ? -10.028 -3.226 -16.824 1.00 54.88 204 MET A N 1
ATOM 1577 C CA . MET A 1 204 ? -9.800 -1.860 -17.300 1.00 54.88 204 MET A CA 1
ATOM 1578 C C . MET A 1 204 ? -8.749 -1.744 -18.425 1.00 54.88 204 MET A C 1
ATOM 1580 O O . MET A 1 204 ? -8.388 -0.628 -18.805 1.00 54.88 204 MET A O 1
ATOM 1584 N N . GLY A 1 205 ? -8.238 -2.864 -18.952 1.00 44.53 205 GLY A N 1
ATOM 1585 C CA . GLY A 1 205 ? -7.227 -2.910 -20.012 1.00 44.53 205 GLY A CA 1
ATOM 1586 C C . GLY A 1 205 ? -7.739 -2.251 -21.294 1.00 44.53 205 GLY A C 1
ATOM 1587 O O . GLY A 1 205 ? -8.447 -2.865 -22.086 1.00 44.53 205 GLY A O 1
ATOM 1588 N N . GLY A 1 206 ? -7.427 -0.965 -21.470 1.00 42.53 206 GLY A N 1
ATOM 1589 C CA . GLY A 1 206 ? -7.818 -0.164 -22.635 1.00 42.53 206 GLY A CA 1
ATOM 1590 C C . GLY A 1 206 ? -8.596 1.121 -22.333 1.00 42.53 206 GLY A C 1
ATOM 1591 O O . GLY A 1 206 ? -8.840 1.890 -23.260 1.00 42.53 206 GLY A O 1
ATOM 1592 N N . GLN A 1 207 ? -8.966 1.400 -21.077 1.00 39.47 207 GLN A N 1
ATOM 1593 C CA . GLN A 1 207 ? -9.699 2.622 -20.721 1.00 39.47 207 GLN A CA 1
ATOM 1594 C C . GLN A 1 207 ? -8.826 3.587 -19.913 1.00 39.47 207 GLN A C 1
ATOM 1596 O O . GLN A 1 207 ? -8.689 3.472 -18.698 1.00 39.47 207 GLN A O 1
ATOM 1601 N N . THR A 1 208 ? -8.281 4.602 -20.586 1.00 37.47 208 THR A N 1
ATOM 1602 C CA . THR A 1 208 ? -7.907 5.870 -19.945 1.00 37.47 208 THR A CA 1
ATOM 1603 C C . THR A 1 208 ? -9.200 6.612 -19.589 1.00 37.47 208 THR A C 1
ATOM 1605 O O . THR A 1 208 ? -9.669 7.461 -20.348 1.00 37.47 208 THR A O 1
ATOM 1608 N N . CYS A 1 209 ? -9.854 6.224 -18.494 1.00 30.11 209 CYS A N 1
ATOM 1609 C CA . CYS A 1 209 ? -11.025 6.936 -17.991 1.00 30.11 209 CYS A CA 1
ATOM 1610 C C . CYS A 1 209 ? -10.554 8.130 -17.152 1.00 30.11 209 CYS A C 1
ATOM 1612 O O . CYS A 1 209 ? -9.945 7.917 -16.109 1.00 30.11 209 CYS A O 1
ATOM 1614 N N . GLY A 1 210 ? -10.813 9.345 -17.654 1.00 33.44 210 GLY A N 1
ATOM 1615 C CA . GLY A 1 210 ? -10.864 10.660 -16.982 1.00 33.44 210 GLY A CA 1
ATOM 1616 C C . GLY A 1 210 ? -9.759 11.055 -15.994 1.00 33.44 210 GLY A C 1
ATOM 1617 O O . GLY A 1 210 ? -9.062 12.039 -16.218 1.00 33.44 210 GLY A O 1
ATOM 1618 N N . THR A 1 211 ? -9.634 10.304 -14.905 1.00 39.19 211 THR A N 1
ATOM 1619 C CA . THR A 1 211 ? -8.837 10.573 -13.699 1.00 39.19 211 THR A CA 1
ATOM 1620 C C . THR A 1 211 ? -7.701 9.567 -13.481 1.00 39.19 211 THR A C 1
ATOM 1622 O O . THR A 1 211 ? -6.988 9.645 -12.483 1.00 39.19 211 THR A O 1
ATOM 1625 N N . ARG A 1 212 ? -7.525 8.597 -14.393 1.00 51.84 212 ARG A N 1
ATOM 1626 C CA . ARG A 1 212 ? -6.573 7.484 -14.235 1.00 51.84 212 ARG A CA 1
ATOM 1627 C C . ARG A 1 212 ? -5.451 7.561 -15.263 1.00 51.84 212 ARG A C 1
ATOM 1629 O O . ARG A 1 212 ? -5.686 7.377 -16.462 1.00 51.84 212 ARG A O 1
ATOM 1636 N N . ARG A 1 213 ? -4.221 7.812 -14.803 1.00 56.31 213 ARG A N 1
ATOM 1637 C CA . ARG A 1 213 ? -3.031 7.880 -15.666 1.00 56.31 213 ARG A CA 1
ATOM 1638 C C . ARG A 1 213 ? -2.179 6.620 -15.582 1.00 56.31 213 ARG A C 1
ATOM 1640 O O . ARG A 1 213 ? -1.939 6.052 -14.518 1.00 56.31 213 ARG A O 1
ATOM 1647 N N . HIS A 1 214 ? -1.701 6.211 -16.752 1.00 56.38 214 HIS A N 1
ATOM 1648 C CA . HIS A 1 214 ? -0.804 5.079 -16.942 1.00 56.38 214 HIS A CA 1
ATOM 1649 C C . HIS A 1 214 ? 0.643 5.571 -17.043 1.00 56.38 214 HIS A C 1
ATOM 1651 O O . HIS A 1 214 ? 0.930 6.466 -17.843 1.00 56.38 214 HIS A O 1
ATOM 1657 N N . ARG A 1 215 ? 1.556 4.978 -16.264 1.00 64.94 215 ARG A N 1
ATOM 1658 C CA . ARG A 1 215 ? 2.990 5.304 -16.282 1.00 64.94 215 ARG A CA 1
ATOM 1659 C C . ARG A 1 215 ? 3.829 4.063 -16.533 1.00 64.94 215 ARG A C 1
ATOM 1661 O O . ARG A 1 215 ? 3.765 3.116 -15.756 1.00 64.94 215 ARG A O 1
ATOM 1668 N N . ASP A 1 216 ? 4.646 4.092 -17.582 1.00 64.19 216 ASP A N 1
ATOM 1669 C CA . ASP A 1 216 ? 5.593 3.016 -17.868 1.00 64.19 216 ASP A CA 1
ATOM 1670 C C . ASP A 1 216 ? 6.943 3.291 -17.189 1.00 64.19 216 ASP A C 1
ATOM 1672 O O . ASP A 1 216 ? 7.616 4.284 -17.464 1.00 64.19 216 ASP A O 1
ATOM 1676 N N . VAL A 1 217 ? 7.366 2.396 -16.293 1.00 65.31 217 VAL A N 1
ATOM 1677 C CA . VAL A 1 217 ? 8.662 2.488 -15.602 1.00 65.31 217 VAL A CA 1
ATOM 1678 C C . VAL A 1 217 ? 9.837 2.389 -16.577 1.00 65.31 217 VAL A C 1
ATOM 1680 O O . VAL A 1 217 ? 10.926 2.876 -16.270 1.00 65.31 217 VAL A O 1
ATOM 1683 N N . GLN A 1 218 ? 9.659 1.768 -17.745 1.00 66.62 218 GLN A N 1
ATOM 1684 C CA . GLN A 1 218 ? 10.724 1.624 -18.741 1.00 66.62 218 GLN A CA 1
ATOM 1685 C C . GLN A 1 218 ? 11.158 2.968 -19.348 1.00 66.62 218 GLN A C 1
ATOM 1687 O O . GLN A 1 218 ? 12.321 3.106 -19.737 1.00 66.62 218 GLN A O 1
ATOM 1692 N N . ASP A 1 219 ? 10.299 3.990 -19.322 1.00 64.56 219 ASP A N 1
ATOM 1693 C CA . ASP A 1 219 ? 10.664 5.356 -19.726 1.00 64.56 219 ASP A CA 1
ATOM 1694 C C . ASP A 1 219 ? 11.680 6.002 -18.761 1.00 64.56 219 ASP A C 1
ATOM 1696 O O . ASP A 1 219 ? 12.381 6.956 -19.109 1.00 64.56 219 ASP A O 1
ATOM 1700 N N . TYR A 1 220 ? 11.832 5.428 -17.561 1.00 60.50 220 TYR A N 1
ATOM 1701 C CA . TYR A 1 220 ? 12.709 5.882 -16.480 1.00 60.50 220 TYR A CA 1
ATOM 1702 C C . TYR A 1 220 ? 13.863 4.889 -16.297 1.00 60.50 220 TYR A C 1
ATOM 1704 O O . TYR A 1 220 ? 14.090 4.315 -15.228 1.00 60.50 220 TYR A O 1
ATOM 1712 N N . THR A 1 221 ? 14.608 4.640 -17.377 1.00 46.88 221 THR A N 1
ATOM 1713 C CA . THR A 1 221 ? 15.768 3.738 -17.348 1.00 46.88 221 THR A CA 1
ATOM 1714 C C . THR A 1 221 ? 17.016 4.400 -16.753 1.00 46.88 221 THR A C 1
ATOM 1716 O O . THR A 1 221 ? 17.489 5.452 -17.188 1.00 46.88 221 THR A O 1
ATOM 1719 N N . HIS A 1 222 ? 17.641 3.713 -15.792 1.00 48.19 222 HIS A N 1
ATOM 1720 C CA . HIS A 1 222 ? 19.002 4.012 -15.352 1.00 48.19 222 HIS A CA 1
ATOM 1721 C C . HIS A 1 222 ? 20.017 3.588 -16.427 1.00 48.19 222 HIS A C 1
ATOM 1723 O O . HIS A 1 222 ? 20.225 2.399 -16.659 1.00 48.19 222 HIS A O 1
ATOM 1729 N N . ARG A 1 223 ? 20.788 4.534 -16.978 1.00 36.03 223 ARG A N 1
ATOM 1730 C CA . ARG A 1 223 ? 22.039 4.227 -17.713 1.00 36.03 223 ARG A CA 1
ATOM 1731 C C . ARG A 1 223 ? 23.188 3.711 -16.817 1.00 36.03 223 ARG A C 1
ATOM 1733 O O . ARG A 1 223 ? 24.285 3.483 -17.313 1.00 36.03 223 ARG A O 1
ATOM 1740 N N . GLY A 1 224 ? 22.973 3.519 -15.512 1.00 35.50 224 GLY A N 1
ATOM 1741 C CA . GLY A 1 224 ? 24.043 3.340 -14.517 1.00 35.50 224 GLY A CA 1
ATOM 1742 C C . GLY A 1 224 ? 24.503 1.912 -14.190 1.00 35.50 224 GLY A C 1
ATOM 1743 O O . GLY A 1 224 ? 25.424 1.763 -13.398 1.00 35.50 224 GLY A O 1
ATOM 1744 N N . GLN A 1 225 ? 23.916 0.848 -14.751 1.00 41.34 225 GLN A N 1
ATOM 1745 C CA . GLN A 1 225 ? 24.237 -0.531 -14.319 1.00 41.34 225 GLN A CA 1
ATOM 1746 C C . GLN A 1 225 ? 25.407 -1.213 -15.055 1.00 41.34 225 GLN A C 1
ATOM 1748 O O . GLN A 1 225 ? 25.613 -2.420 -14.917 1.00 41.34 225 GLN A O 1
ATOM 1753 N N . ARG A 1 226 ? 26.240 -0.473 -15.796 1.00 31.94 226 ARG A N 1
ATOM 1754 C CA . ARG A 1 226 ? 27.539 -0.994 -16.253 1.00 31.94 226 ARG A CA 1
ATOM 1755 C C . ARG A 1 226 ? 28.673 -0.100 -15.759 1.00 31.94 226 ARG A C 1
ATOM 1757 O O . ARG A 1 226 ? 28.819 1.021 -16.218 1.00 31.94 226 ARG A O 1
ATOM 1764 N N . ALA A 1 227 ? 29.487 -0.690 -14.881 1.00 35.50 227 ALA A N 1
ATOM 1765 C CA . ALA A 1 227 ? 30.745 -0.197 -14.317 1.00 35.50 227 ALA A CA 1
ATOM 1766 C C . ALA A 1 227 ? 30.645 0.831 -13.172 1.00 35.50 227 ALA A C 1
ATOM 1768 O O . ALA A 1 227 ? 30.817 2.021 -13.385 1.00 35.50 227 ALA A O 1
ATOM 1769 N N . ASN A 1 228 ? 30.570 0.346 -11.926 1.00 29.25 228 ASN A N 1
ATOM 1770 C CA . ASN A 1 228 ? 31.652 0.639 -10.982 1.00 29.25 228 ASN A CA 1
ATOM 1771 C C . ASN A 1 228 ? 31.715 -0.417 -9.868 1.00 29.25 228 ASN A C 1
ATOM 1773 O O . ASN A 1 228 ? 30.765 -0.616 -9.119 1.00 29.25 228 ASN A O 1
ATOM 1777 N N . ARG A 1 229 ? 32.838 -1.130 -9.794 1.00 31.83 229 ARG A N 1
ATOM 1778 C CA . ARG A 1 229 ? 33.121 -2.198 -8.826 1.00 31.83 229 ARG A CA 1
ATOM 1779 C C . ARG A 1 229 ? 34.147 -1.664 -7.819 1.00 31.83 229 ARG A C 1
ATOM 1781 O O . ARG A 1 229 ? 35.230 -2.225 -7.691 1.00 31.83 229 ARG A O 1
ATOM 1788 N N . GLN A 1 230 ? 33.838 -0.530 -7.187 1.00 29.64 230 GLN A N 1
ATOM 1789 C CA . GLN A 1 230 ? 34.654 0.078 -6.130 1.00 29.64 230 GLN A CA 1
ATOM 1790 C C . GLN A 1 230 ? 33.897 0.054 -4.791 1.00 29.64 230 GLN A C 1
ATOM 1792 O O . GLN A 1 230 ? 32.673 0.173 -4.804 1.00 29.64 230 GLN A O 1
ATOM 1797 N N . PRO A 1 231 ? 34.587 -0.146 -3.653 1.00 33.47 231 PRO A N 1
ATOM 1798 C CA . PRO A 1 231 ? 33.953 -0.532 -2.393 1.00 33.47 231 PRO A CA 1
ATOM 1799 C C . PRO A 1 231 ? 33.121 0.595 -1.769 1.00 33.47 231 PRO A C 1
ATOM 1801 O O . PRO A 1 231 ? 33.525 1.759 -1.769 1.00 33.47 231 PRO A O 1
ATOM 1804 N N . CYS A 1 232 ? 31.986 0.216 -1.180 1.00 33.88 232 CYS A N 1
ATOM 1805 C CA . CYS A 1 232 ? 31.055 1.040 -0.405 1.00 33.88 232 CYS A CA 1
ATOM 1806 C C . CYS A 1 232 ? 31.639 1.546 0.935 1.00 33.88 232 CYS A C 1
ATOM 1808 O O . CYS A 1 232 ? 31.022 1.377 1.981 1.00 33.88 232 CYS A O 1
ATOM 1810 N N . GLU A 1 233 ? 32.814 2.178 0.938 1.00 29.30 233 GLU A N 1
ATOM 1811 C CA . GLU A 1 233 ? 33.425 2.721 2.167 1.00 29.30 233 GLU A CA 1
ATOM 1812 C C . GLU A 1 233 ? 33.085 4.204 2.413 1.00 29.30 233 GLU A C 1
ATOM 1814 O O . GLU A 1 233 ? 33.227 4.698 3.528 1.00 29.30 233 GLU A O 1
ATOM 1819 N N . ALA A 1 234 ? 32.570 4.927 1.412 1.00 32.22 234 ALA A N 1
ATOM 1820 C CA . ALA A 1 234 ? 32.336 6.372 1.528 1.00 32.22 234 ALA A CA 1
ATOM 1821 C C . ALA A 1 234 ? 30.931 6.781 2.027 1.00 32.22 234 ALA A C 1
ATOM 1823 O O . ALA A 1 234 ? 30.739 7.949 2.358 1.00 32.22 234 ALA A O 1
ATOM 1824 N N . HIS A 1 235 ? 29.949 5.871 2.104 1.00 36.06 235 HIS A N 1
ATOM 1825 C CA . HIS A 1 235 ? 28.577 6.210 2.539 1.00 36.06 235 HIS A CA 1
ATOM 1826 C C . HIS A 1 235 ? 28.286 5.885 4.014 1.00 36.06 235 HIS A C 1
ATOM 1828 O O . HIS A 1 235 ? 27.439 6.518 4.637 1.00 36.06 235 HIS A O 1
ATOM 1834 N N . THR A 1 236 ? 29.044 4.976 4.628 1.00 32.50 236 THR A N 1
ATOM 1835 C CA . THR A 1 236 ? 28.898 4.607 6.048 1.00 32.50 236 THR A CA 1
ATOM 1836 C C . THR A 1 236 ? 29.531 5.612 7.017 1.00 32.50 236 THR A C 1
ATOM 1838 O O . THR A 1 236 ? 29.187 5.620 8.198 1.00 32.50 236 THR A O 1
ATOM 1841 N N . ALA A 1 237 ? 30.406 6.508 6.544 1.00 27.86 237 ALA A N 1
ATOM 1842 C CA . ALA A 1 237 ? 31.074 7.501 7.392 1.00 27.86 237 ALA A CA 1
ATOM 1843 C C . ALA A 1 237 ? 30.213 8.744 7.717 1.00 27.86 237 ALA A C 1
ATOM 1845 O O . ALA A 1 237 ? 30.525 9.459 8.666 1.00 27.86 237 ALA A O 1
ATOM 1846 N N . GLY A 1 238 ? 29.128 8.995 6.972 1.00 28.53 238 GLY A N 1
ATOM 1847 C CA . GLY A 1 238 ? 28.235 10.145 7.188 1.00 28.53 238 GLY A CA 1
ATOM 1848 C C . GLY A 1 238 ? 27.026 9.872 8.091 1.00 28.53 238 GLY A C 1
ATOM 1849 O O . GLY A 1 238 ? 26.464 10.807 8.647 1.00 28.53 238 GLY A O 1
ATOM 1850 N N . LEU A 1 239 ? 26.647 8.604 8.283 1.00 35.00 239 LEU A N 1
ATOM 1851 C CA . LEU A 1 239 ? 25.403 8.220 8.971 1.00 35.00 239 LEU A CA 1
ATOM 1852 C C . LEU A 1 239 ? 25.577 7.898 10.468 1.00 35.00 239 LEU A C 1
ATOM 1854 O O . LEU A 1 239 ? 24.615 7.555 11.146 1.00 35.00 239 LEU A O 1
ATOM 1858 N N . ARG A 1 240 ? 26.792 8.024 11.027 1.00 29.77 240 ARG A N 1
ATOM 1859 C CA . ARG A 1 240 ? 27.060 7.749 12.458 1.00 29.77 240 ARG A CA 1
ATOM 1860 C C . ARG A 1 240 ? 27.097 8.973 13.374 1.00 29.77 240 ARG A C 1
ATOM 1862 O O . ARG A 1 240 ? 27.377 8.824 14.560 1.00 29.77 240 ARG A O 1
ATOM 1869 N N . ALA A 1 241 ? 26.773 10.160 12.877 1.00 30.70 241 ALA A N 1
ATOM 1870 C CA . ALA A 1 241 ? 26.711 11.357 13.705 1.00 30.70 241 ALA A CA 1
ATOM 1871 C C . ALA A 1 241 ? 25.444 12.153 13.393 1.00 30.70 241 ALA A C 1
ATOM 1873 O O . ALA A 1 241 ? 25.512 13.120 12.658 1.00 30.70 241 ALA A O 1
ATOM 1874 N N . HIS A 1 242 ? 24.300 11.699 13.910 1.00 28.39 242 HIS A N 1
ATOM 1875 C CA . HIS A 1 242 ? 23.234 12.532 14.489 1.00 28.39 242 HIS A CA 1
ATOM 1876 C C . HIS A 1 242 ? 22.089 11.619 14.940 1.00 28.39 242 HIS A C 1
ATOM 1878 O O . HIS A 1 242 ? 21.064 11.475 14.287 1.00 28.39 242 HIS A O 1
ATOM 1884 N N . ARG A 1 243 ? 22.270 10.995 16.107 1.00 32.41 243 ARG A N 1
ATOM 1885 C CA . ARG A 1 243 ? 21.137 10.558 16.921 1.00 32.41 243 ARG A CA 1
ATOM 1886 C C . ARG A 1 243 ? 20.655 11.814 17.647 1.00 32.41 243 ARG A C 1
ATOM 1888 O O . ARG A 1 243 ? 21.281 12.215 18.626 1.00 32.41 243 ARG A O 1
ATOM 1895 N N . LEU A 1 244 ? 19.633 12.483 17.122 1.00 29.80 244 LEU A N 1
ATOM 1896 C CA . LEU A 1 244 ? 18.915 13.526 17.856 1.00 29.80 244 LEU A CA 1
ATOM 1897 C C . LEU A 1 244 ? 17.512 13.015 18.198 1.00 29.80 244 LEU A C 1
ATOM 1899 O O . LEU A 1 244 ? 16.913 12.316 17.380 1.00 29.80 244 LEU A O 1
ATOM 1903 N N . PRO A 1 245 ? 17.021 13.291 19.417 1.00 30.36 245 PRO A N 1
ATOM 1904 C CA . PRO A 1 245 ? 15.692 12.887 19.836 1.00 30.36 245 PRO A CA 1
ATOM 1905 C C . PRO A 1 245 ? 14.647 13.717 19.088 1.00 30.36 245 PRO A C 1
ATOM 1907 O O . PRO A 1 245 ? 14.833 14.909 18.851 1.00 30.36 245 PRO A O 1
ATOM 1910 N N . TYR A 1 246 ? 13.554 13.059 18.730 1.00 29.78 246 TYR A N 1
ATOM 1911 C CA . TYR A 1 246 ? 12.349 13.687 18.212 1.00 29.78 246 TYR A CA 1
ATOM 1912 C C . TYR A 1 246 ? 11.725 14.513 19.350 1.00 29.78 246 TYR A C 1
ATOM 1914 O O . TYR A 1 246 ? 11.172 13.938 20.288 1.00 29.78 246 TYR A O 1
ATOM 1922 N N . ASP A 1 247 ? 11.882 15.839 19.315 1.00 26.69 247 ASP A N 1
ATOM 1923 C CA . ASP A 1 247 ? 11.222 16.770 20.238 1.00 26.69 247 ASP A CA 1
ATOM 1924 C C . ASP A 1 247 ? 10.314 17.725 19.453 1.00 26.69 247 ASP A C 1
ATOM 1926 O O . ASP A 1 247 ? 10.682 18.236 18.394 1.00 26.69 247 ASP A O 1
ATOM 1930 N N . ARG A 1 248 ? 9.095 17.899 19.966 1.00 38.66 248 ARG A N 1
ATOM 1931 C CA . ARG A 1 248 ? 8.001 18.667 19.362 1.00 38.66 248 ARG A CA 1
ATOM 1932 C C . ARG A 1 248 ? 8.227 20.159 19.607 1.00 38.66 248 ARG A C 1
ATOM 1934 O O . ARG A 1 248 ? 8.259 20.584 20.757 1.00 38.66 248 ARG A O 1
ATOM 1941 N N . GLY A 1 249 ? 8.250 20.969 18.549 1.00 25.70 249 GLY A N 1
ATOM 1942 C CA . GLY A 1 249 ? 8.100 22.421 18.674 1.00 25.70 249 GLY A CA 1
ATOM 1943 C C . GLY A 1 249 ? 8.596 23.215 17.467 1.00 25.70 249 GLY A C 1
ATOM 1944 O O . GLY A 1 249 ? 9.773 23.160 17.137 1.00 25.70 249 GLY A O 1
ATOM 1945 N N . ASP A 1 250 ? 7.681 23.986 16.876 1.00 27.08 250 ASP A N 1
ATOM 1946 C CA . ASP A 1 250 ? 7.870 25.044 15.871 1.00 27.08 250 ASP A CA 1
ATOM 1947 C C . ASP A 1 250 ? 8.477 24.664 14.506 1.00 27.08 250 ASP A C 1
ATOM 1949 O O . ASP A 1 250 ? 9.677 24.736 14.237 1.00 27.08 250 ASP A O 1
ATOM 1953 N N . SER A 1 251 ? 7.565 24.363 13.579 1.00 28.39 251 SER A N 1
ATOM 1954 C CA . SER A 1 251 ? 7.815 24.156 12.156 1.00 28.39 251 SER A CA 1
ATOM 1955 C C . SER A 1 251 ? 8.093 25.476 11.432 1.00 28.39 251 SER A C 1
ATOM 1957 O O . SER A 1 251 ? 7.191 26.128 10.907 1.00 28.39 251 SER A O 1
ATOM 1959 N N . THR A 1 252 ? 9.362 25.867 11.339 1.00 31.30 252 THR A N 1
ATOM 1960 C CA . THR A 1 252 ? 9.864 26.645 10.193 1.00 31.30 252 THR A CA 1
ATOM 1961 C C . THR A 1 252 ? 11.355 26.365 9.996 1.00 31.30 252 THR A C 1
ATOM 1963 O O . THR A 1 252 ? 12.206 27.032 10.580 1.00 31.30 252 THR A O 1
ATOM 1966 N N . ALA A 1 253 ? 11.706 25.382 9.163 1.00 24.08 253 ALA A N 1
ATOM 1967 C CA . ALA A 1 253 ? 13.092 25.185 8.737 1.00 24.08 253 ALA A CA 1
ATOM 1968 C C . ALA A 1 253 ? 13.161 24.768 7.263 1.00 24.08 253 ALA A C 1
ATOM 1970 O O . ALA A 1 253 ? 12.857 23.645 6.877 1.00 24.08 253 ALA A O 1
ATOM 1971 N N . LEU A 1 254 ? 13.573 25.739 6.452 1.00 24.00 254 LEU A N 1
ATOM 1972 C CA . LEU A 1 254 ? 13.913 25.640 5.039 1.00 24.00 254 LEU A CA 1
ATOM 1973 C C . LEU A 1 254 ? 15.002 24.581 4.800 1.00 24.00 254 LEU A C 1
ATOM 1975 O O . LEU A 1 254 ? 16.136 24.735 5.262 1.00 24.00 254 LEU A O 1
ATOM 1979 N N . TYR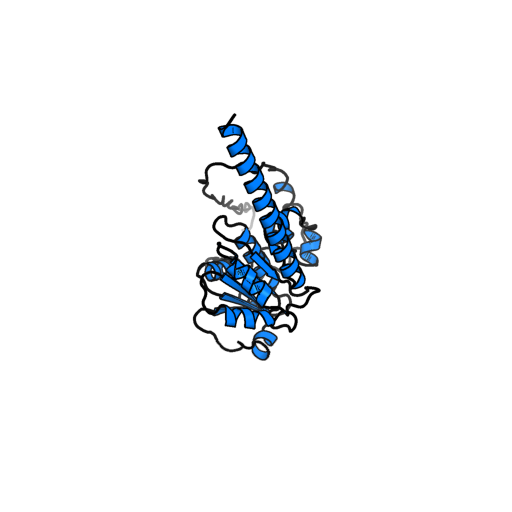 A 1 255 ? 14.700 23.560 3.997 1.00 23.52 255 TYR A N 1
ATOM 1980 C CA . TYR A 1 255 ? 15.714 22.666 3.441 1.00 23.52 255 TYR A CA 1
ATOM 1981 C C . TYR A 1 255 ? 16.605 23.441 2.460 1.00 23.52 255 TYR A C 1
ATOM 1983 O O . TYR A 1 255 ? 16.243 23.711 1.318 1.00 23.52 255 TYR A O 1
ATOM 1991 N N . THR A 1 256 ? 17.805 23.812 2.913 1.00 21.55 256 THR A N 1
ATOM 1992 C CA . THR A 1 256 ? 18.856 24.371 2.054 1.00 21.55 256 THR A CA 1
ATOM 1993 C C . THR A 1 256 ? 19.782 23.238 1.618 1.00 21.55 256 THR A C 1
ATOM 1995 O O . THR A 1 256 ? 20.621 22.775 2.389 1.00 21.55 256 THR A O 1
ATOM 1998 N N . CYS A 1 257 ? 19.643 22.780 0.374 1.00 23.17 257 CYS A N 1
ATOM 1999 C CA . CYS A 1 257 ? 20.550 21.802 -0.226 1.00 23.17 257 CYS A CA 1
ATOM 2000 C C . CYS A 1 257 ? 21.902 22.463 -0.560 1.00 23.17 257 CYS A C 1
ATOM 2002 O O . CYS A 1 257 ? 22.004 23.324 -1.439 1.00 23.17 257 CYS A O 1
ATOM 2004 N N . VAL A 1 258 ? 22.967 22.073 0.148 1.00 23.09 258 VAL A N 1
ATOM 2005 C CA . VAL A 1 258 ? 24.336 22.542 -0.111 1.00 23.09 258 VAL A CA 1
ATOM 2006 C C . VAL A 1 258 ? 24.922 21.782 -1.307 1.00 23.09 258 VAL A C 1
ATOM 2008 O O . VAL A 1 258 ? 25.436 20.672 -1.179 1.00 23.09 258 VAL A O 1
ATOM 2011 N N . ARG A 1 259 ? 24.914 22.415 -2.488 1.00 23.47 259 ARG A N 1
ATOM 2012 C CA . ARG A 1 259 ? 25.720 22.001 -3.652 1.00 23.47 259 ARG A CA 1
ATOM 2013 C C . ARG A 1 259 ? 27.214 22.188 -3.351 1.00 23.47 259 ARG A C 1
ATOM 2015 O O . ARG A 1 259 ? 27.723 23.308 -3.414 1.00 23.47 259 ARG A O 1
ATOM 2022 N N . ARG A 1 260 ? 27.965 21.103 -3.128 1.00 23.09 260 ARG A N 1
ATOM 2023 C CA . ARG A 1 260 ? 29.434 21.129 -3.270 1.00 23.09 260 ARG A CA 1
ATOM 2024 C C . ARG A 1 260 ? 29.804 20.941 -4.743 1.00 23.09 260 ARG A C 1
ATOM 2026 O O . ARG A 1 260 ? 29.676 19.855 -5.296 1.00 23.09 260 ARG A O 1
ATOM 2033 N N . ARG A 1 261 ? 30.275 22.020 -5.377 1.00 26.08 261 ARG A N 1
ATOM 2034 C CA . ARG A 1 261 ? 30.934 21.987 -6.691 1.00 26.08 261 ARG A CA 1
ATOM 2035 C C . ARG A 1 261 ? 32.263 21.241 -6.558 1.00 26.08 261 ARG A C 1
ATOM 2037 O O . ARG A 1 261 ? 33.153 21.712 -5.856 1.00 26.08 261 ARG A O 1
ATOM 2044 N N . TYR A 1 262 ? 32.422 20.131 -7.270 1.00 26.95 262 TYR A N 1
ATOM 2045 C CA . TYR A 1 262 ? 33.748 19.609 -7.586 1.00 26.95 262 TYR A CA 1
ATOM 2046 C C . TYR A 1 262 ? 34.321 20.454 -8.725 1.00 26.95 262 TYR A C 1
ATOM 2048 O O . TYR A 1 262 ? 33.943 20.304 -9.882 1.00 26.95 26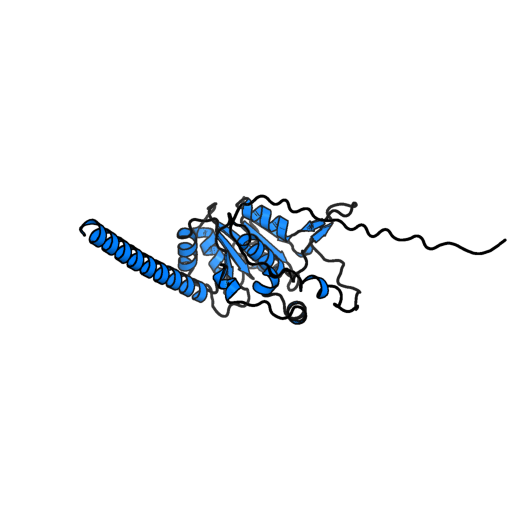2 TYR A O 1
ATOM 2056 N N . THR A 1 263 ? 35.208 21.389 -8.393 1.00 29.25 263 THR A N 1
ATOM 2057 C CA . THR A 1 263 ? 36.105 22.004 -9.373 1.00 29.25 263 THR A CA 1
ATOM 2058 C C . THR A 1 263 ? 37.144 20.963 -9.773 1.00 29.25 263 THR A C 1
ATOM 2060 O O . THR A 1 263 ? 37.992 20.593 -8.961 1.00 29.25 263 THR A O 1
ATOM 2063 N N . THR A 1 264 ? 37.080 20.479 -11.011 1.00 33.56 264 THR A N 1
ATOM 2064 C CA . THR A 1 264 ? 38.180 19.762 -11.663 1.00 33.56 264 THR A CA 1
ATOM 2065 C C . THR A 1 264 ? 39.411 20.662 -11.673 1.00 33.56 264 THR A C 1
ATOM 2067 O O . THR A 1 264 ? 39.445 21.676 -12.369 1.00 33.56 264 THR A O 1
ATOM 2070 N N . GLY A 1 265 ? 40.399 20.311 -10.851 1.00 29.05 265 GLY A N 1
ATOM 2071 C CA . GLY A 1 265 ? 41.712 20.938 -10.853 1.00 29.05 265 GLY A CA 1
ATOM 2072 C C . GLY A 1 265 ? 42.408 20.686 -12.185 1.00 29.05 265 GLY A C 1
ATOM 2073 O O . GLY A 1 265 ? 42.534 19.543 -12.621 1.00 29.05 265 GLY A O 1
ATOM 2074 N N . ALA A 1 266 ? 42.840 21.769 -12.824 1.00 32.62 266 ALA A N 1
ATOM 2075 C CA . ALA A 1 266 ? 43.749 21.734 -13.953 1.00 32.62 266 ALA A CA 1
ATOM 2076 C C . ALA A 1 266 ? 45.068 21.067 -13.528 1.00 32.62 266 ALA A C 1
ATOM 2078 O O . ALA A 1 266 ? 45.686 21.464 -12.538 1.00 32.62 266 ALA A O 1
ATOM 2079 N N . LEU A 1 267 ? 45.486 20.050 -14.279 1.00 35.53 267 LEU A N 1
ATOM 2080 C CA . LEU A 1 267 ? 46.845 19.521 -14.222 1.00 35.53 267 LEU A CA 1
ATOM 2081 C C . LEU A 1 267 ? 47.796 20.536 -14.886 1.00 35.53 267 LEU A C 1
ATOM 2083 O O . LEU A 1 267 ? 47.420 21.130 -15.898 1.00 35.53 267 LEU A O 1
ATOM 2087 N N . PRO A 1 268 ? 49.004 20.764 -14.344 1.00 36.41 268 PRO A N 1
ATOM 2088 C CA . PRO A 1 268 ? 49.971 21.662 -14.955 1.00 36.41 268 PRO A CA 1
ATOM 2089 C C . PRO A 1 268 ? 50.641 20.991 -16.160 1.00 36.41 268 PRO A C 1
ATOM 2091 O O . PRO A 1 268 ? 51.298 19.958 -16.022 1.00 36.41 268 PRO A O 1
ATOM 2094 N N . ASP A 1 269 ? 50.501 21.613 -17.331 1.00 36.66 269 ASP A N 1
ATOM 2095 C CA . ASP A 1 269 ? 51.276 21.283 -18.524 1.00 36.66 269 ASP A CA 1
ATOM 2096 C C . ASP A 1 269 ? 52.730 21.734 -18.357 1.00 36.66 269 ASP A C 1
ATOM 2098 O O . ASP A 1 269 ? 53.033 22.903 -18.107 1.00 36.66 269 ASP A O 1
ATOM 2102 N N . GLY A 1 270 ? 53.644 20.787 -18.543 1.00 38.31 270 GLY A N 1
ATOM 2103 C CA . GLY A 1 270 ? 55.072 21.037 -18.607 1.00 38.31 270 GLY A CA 1
ATOM 2104 C C . GLY A 1 270 ? 55.805 19.887 -19.284 1.00 38.31 270 GLY A C 1
ATOM 2105 O O . GLY A 1 270 ? 56.265 18.981 -18.600 1.00 38.31 270 GLY A O 1
ATOM 2106 N N . GLN A 1 271 ? 55.940 19.946 -20.615 1.00 37.38 271 GLN A N 1
ATOM 2107 C CA . GLN A 1 271 ? 57.225 20.042 -21.339 1.00 37.38 271 GLN A CA 1
ATOM 2108 C C . GLN A 1 271 ? 57.189 19.473 -22.775 1.00 37.38 271 GLN A C 1
ATOM 2110 O O . GLN A 1 271 ? 56.865 18.313 -23.005 1.00 37.38 271 GLN A O 1
ATOM 2115 N N . ASN A 1 272 ? 57.732 20.306 -23.675 1.00 36.97 272 ASN A N 1
ATOM 2116 C CA . ASN A 1 272 ? 58.520 20.020 -24.883 1.00 36.97 272 ASN A CA 1
ATOM 2117 C C . ASN A 1 272 ? 57.864 19.399 -26.129 1.00 36.97 272 ASN A C 1
ATOM 2119 O O . ASN A 1 272 ? 57.640 18.192 -26.193 1.00 36.97 272 ASN A O 1
ATOM 2123 N N . ARG A 1 273 ? 57.857 20.184 -27.221 1.00 33.53 273 ARG A N 1
ATOM 2124 C CA . ARG A 1 273 ? 58.803 20.011 -28.348 1.00 33.53 273 ARG A CA 1
ATOM 2125 C C . ARG A 1 273 ? 58.752 21.185 -29.346 1.00 33.53 273 ARG A C 1
ATOM 2127 O O . ARG A 1 273 ? 57.664 21.621 -29.708 1.00 33.53 273 ARG A O 1
ATOM 2134 N N . SER A 1 274 ? 59.961 21.532 -29.812 1.00 39.38 274 SER A N 1
ATOM 2135 C CA . SER A 1 274 ? 60.384 22.434 -30.905 1.00 39.38 274 SER A CA 1
ATOM 2136 C C . SER A 1 274 ? 60.707 23.873 -30.526 1.00 39.38 274 SER A C 1
ATOM 2138 O O . SER A 1 274 ? 59.783 24.641 -30.197 1.00 39.38 274 SER A O 1
#

Secondary structure (DSSP, 8-state):
-HHHHHHHHHHHHHHHHHHHHHHHHHHHHHHHHTTTEEEESHHHHHH-----HHHHHHH---HHHHHTT-SPPPEEE-STT--EEEHHHHHHHHHHTT-EEEEE--TTS-HHHHHHHHHHHHHHSTT---EEEE-TT-SS----HHHHHHHHHT--S-EEEEETTTTSTTTTTHHHHHHHHTT-TTEEEEEEE-HHHHHHT-TTTT---TTEEEEEGGGS--TTSS-----S-SSTTSTTS-----------------------PPPPP-----

Organism: NCBI:txid2934937

Sequence (274 aa):
MRTDRELLAIADTIEERLTALEQELRGTRAALQNQGFDRLDSLYFERHEPGDPETAWRTGFSLAAVAEGYPLPRERSVSSDGERESLTEEVYEQLTAGEHVVVVGETGSGKSTVCKQVACQWHAETDRGAVLYRRSASTTTFDEPGTLIEAIRSDEDDLLVVVEDAPRADANTIFEVLDTLGESEEVAVLLDARTGTWESDSPMGGQTCGTRRHRDVQDYTHRGQRANRQPCEAHTAGLRAHRLPYDRGDSTALYTCVRRRYTTGALPDGQNRS

Radius of gyration: 23.82 Å; chains: 1; bounding box: 79×42×78 Å

pLDDT: mean 75.2, std 24.74, range [21.55, 98.0]

InterPro domains:
  IPR025662 Sigma-54 interaction domain, ATP-binding site 1 [PS00675] (101-114)
  IPR027417 P-loop containing nucleoside triphosphate hydrolase [G3DSA:3.40.50.300] (78-203)
  IPR027417 P-loop containing nucleoside triphosphate hydrolase [SSF52540] (84-183)
  IPR057574 Novel STAND NTPase 5 domain [PF25199] (88-201)

Foldseek 3Di:
DVVVVVVVVVVVVVVVVVVVVVVVVVVLQVLLVLLQWDKDAPVVLVVDAWDDLVVCVVPHGDLNNLLVVSDDFQWDDPDPVRDIDGPLVVCLVLLLVLFAEEEEEAPPLPLVSSLSNNQSVQNVDPQADIEIEHDPPRPHARDCLVSVLVVLVPTPGQYEYEHEQCLDRRRVCVVVNCVVCDSDSSYYYYYYHYPVSLCPRRPCNPDPPDRYDYHYSVSRDDPPPPDDPDDPPPPVVPPPPDPDDDDDDDDDDDPDDDDDDDDDDDDDDDDDDD